Protein AF-0000000086573026 (afdb_homodimer)

pLDDT: mean 71.33, std 22.82, range [29.03, 96.06]

Sequence (282 aa):
MDGATTTARKIMVVADPGRESAGALQWALSHAVLEHDELILLHIENSGSWRNTFTTFIKRPSSGAHHTTSTSIEGGGGDLEFLEQMKKACEALQPKIPVHIERVDMGGKDKASAILSQSKKLSIDVLVIGQRRSISNAILGMDGATTTARKIMVVADPGRESAGALQWALSHAVLEHDELILLHIENSGSWRNTFTTFIKRPSSGAHHTTSTSIEGGGGDLEFLEQMKKACEALQPKIPVHIERVDMGGKDKASAILSQSKKLSIDVLVIGQRRSISNAILG

Structure (mmCIF, N/CA/C/O backbone):
data_AF-0000000086573026-model_v1
#
loop_
_entity.id
_entity.type
_entity.pdbx_description
1 polymer 'UspA domain-containing protein'
#
loop_
_atom_site.group_PDB
_atom_site.id
_atom_site.type_symbol
_atom_site.label_atom_id
_atom_site.label_alt_id
_atom_site.label_comp_id
_atom_site.label_asym_id
_atom_site.label_entity_id
_atom_site.label_seq_id
_atom_site.pdbx_PDB_ins_code
_atom_site.Cartn_x
_atom_site.Cartn_y
_atom_site.Cartn_z
_atom_site.occupancy
_atom_site.B_iso_or_equiv
_atom_site.auth_seq_id
_atom_site.auth_comp_id
_atom_site.auth_asym_id
_atom_site.auth_atom_id
_atom_site.pdbx_PDB_model_num
ATOM 1 N N . MET A 1 1 ? -12.969 -11.484 31.938 1 29.03 1 MET A N 1
ATOM 2 C CA . MET A 1 1 ? -13.227 -11.539 30.5 1 29.03 1 MET A CA 1
ATOM 3 C C . MET A 1 1 ? -12.164 -10.781 29.719 1 29.03 1 MET A C 1
ATOM 5 O O . MET A 1 1 ? -12.039 -9.562 29.844 1 29.03 1 MET A O 1
ATOM 9 N N . ASP A 1 2 ? -10.953 -11.102 29.75 1 34.28 2 ASP A N 1
ATOM 10 C CA . ASP A 1 2 ? -9.719 -10.492 29.281 1 34.28 2 ASP A CA 1
ATOM 11 C C . ASP A 1 2 ? -9.836 -10.047 27.828 1 34.28 2 ASP A C 1
ATOM 13 O O . ASP A 1 2 ? -9.992 -10.875 26.938 1 34.28 2 ASP A O 1
ATOM 17 N N . GLY A 1 3 ? -10.742 -9.164 27.484 1 36.53 3 GLY A N 1
ATOM 18 C CA . GLY A 1 3 ? -11.102 -8.617 26.188 1 36.53 3 GLY A CA 1
ATOM 19 C C . GLY A 1 3 ? -9.922 -8.477 25.25 1 36.53 3 GLY A C 1
ATOM 20 O O . GLY A 1 3 ? -8.961 -7.762 25.547 1 36.53 3 GLY A O 1
ATOM 21 N N . ALA A 1 4 ? -9.43 -9.477 24.625 1 39.78 4 ALA A N 1
ATOM 22 C CA . ALA A 1 4 ? -8.32 -9.547 23.672 1 39.78 4 ALA A CA 1
ATOM 23 C C . ALA A 1 4 ? -8.203 -8.25 22.875 1 39.78 4 ALA A C 1
ATOM 25 O O . ALA A 1 4 ? -9.133 -7.871 22.156 1 39.78 4 ALA A O 1
ATOM 26 N N . THR A 1 5 ? -7.805 -7.105 23.469 1 44.62 5 THR A N 1
ATOM 27 C CA . THR A 1 5 ? -7.605 -5.766 22.922 1 44.62 5 THR A CA 1
ATOM 28 C C . THR A 1 5 ? -7.059 -5.824 21.5 1 44.62 5 THR A C 1
ATOM 30 O O . THR A 1 5 ? -5.941 -6.289 21.281 1 44.62 5 THR A O 1
ATOM 33 N N . THR A 1 6 ? -7.863 -6.305 20.656 1 54.19 6 THR A N 1
ATOM 34 C CA . THR A 1 6 ? -7.426 -6.359 19.266 1 54.19 6 THR A CA 1
ATOM 35 C C . THR A 1 6 ? -6.758 -5.051 18.859 1 54.19 6 THR A C 1
ATOM 37 O O . THR A 1 6 ? -7.309 -3.971 19.062 1 54.19 6 THR A O 1
ATOM 40 N N . THR A 1 7 ? -5.449 -4.91 19.172 1 62.38 7 THR A N 1
ATOM 41 C CA . THR A 1 7 ? -4.684 -3.717 18.828 1 62.38 7 THR A CA 1
ATOM 42 C C . THR A 1 7 ? -5.074 -3.205 17.453 1 62.38 7 THR A C 1
ATOM 44 O O . THR A 1 7 ? -5.258 -3.992 16.516 1 62.38 7 THR A O 1
ATOM 47 N N . ALA A 1 8 ? -5.605 -2.021 17.422 1 74.38 8 ALA A N 1
ATOM 48 C CA . ALA A 1 8 ? -6.004 -1.325 16.203 1 74.38 8 ALA A CA 1
ATOM 49 C C . ALA A 1 8 ? -4.938 -1.466 15.117 1 74.38 8 ALA A C 1
ATOM 51 O O . ALA A 1 8 ? -3.74 -1.416 15.398 1 74.38 8 ALA A O 1
ATOM 52 N N . ARG A 1 9 ? -5.379 -1.943 14.031 1 85.19 9 ARG A N 1
ATOM 53 C CA . ARG A 1 9 ? -4.473 -1.963 12.883 1 85.19 9 ARG A CA 1
ATOM 54 C C . ARG A 1 9 ? -4.145 -0.547 12.422 1 85.19 9 ARG A C 1
ATOM 56 O O . ARG A 1 9 ? -5.016 0.323 12.398 1 85.19 9 ARG A O 1
ATOM 63 N N . LYS A 1 10 ? -2.879 -0.295 12.273 1 90.75 10 LYS A N 1
ATOM 64 C CA . LYS A 1 10 ? -2.424 0.991 11.758 1 90.75 10 LYS A CA 1
ATOM 65 C C . LYS A 1 10 ? -2.256 0.942 10.242 1 90.75 10 LYS A C 1
ATOM 67 O O . LYS A 1 10 ? -1.416 0.202 9.727 1 90.75 10 LYS A O 1
ATOM 72 N N . ILE A 1 11 ? -3.051 1.722 9.562 1 91.06 11 ILE A N 1
ATOM 73 C CA . ILE A 1 11 ? -3 1.837 8.109 1 91.06 11 ILE A CA 1
ATOM 74 C C . ILE A 1 11 ? -2.381 3.176 7.719 1 91.06 11 ILE A C 1
ATOM 76 O O . ILE A 1 11 ? -2.834 4.23 8.172 1 91.06 11 ILE A O 1
ATOM 80 N N . MET A 1 12 ? -1.343 3.098 6.984 1 94.56 12 MET A N 1
ATOM 81 C CA . MET A 1 12 ? -0.686 4.324 6.535 1 94.56 12 MET A CA 1
ATOM 82 C C . MET A 1 12 ? -0.882 4.531 5.035 1 94.56 12 MET A C 1
ATOM 84 O O . MET A 1 12 ? -0.668 3.609 4.246 1 94.56 12 MET A O 1
ATOM 88 N N . VAL A 1 13 ? -1.361 5.656 4.668 1 94.69 13 VAL A N 1
ATOM 89 C CA . VAL A 1 13 ? -1.496 6.059 3.271 1 94.69 13 VAL A CA 1
ATOM 90 C C . VAL A 1 13 ? -0.515 7.184 2.959 1 94.69 13 VAL A C 1
ATOM 92 O O . VAL A 1 13 ? -0.437 8.172 3.697 1 94.69 13 VAL A O 1
ATOM 95 N N . VAL A 1 14 ? 0.329 7.008 1.941 1 94.94 14 VAL A N 1
ATOM 96 C CA . VAL A 1 14 ? 1.177 8.109 1.492 1 94.94 14 VAL A CA 1
ATOM 97 C C . VAL A 1 14 ? 0.313 9.211 0.884 1 94.94 14 VAL A C 1
ATOM 99 O O . VAL A 1 14 ? -0.423 8.977 -0.077 1 94.94 14 VAL A O 1
ATOM 102 N N . ALA A 1 15 ? 0.377 10.367 1.455 1 94.25 15 ALA A N 1
ATOM 103 C CA . ALA A 1 15 ? -0.493 11.477 1.075 1 94.25 15 ALA A CA 1
ATOM 104 C C . ALA A 1 15 ? 0.292 12.562 0.348 1 94.25 15 ALA A C 1
ATOM 106 O O . ALA A 1 15 ? 1.156 13.219 0.94 1 94.25 15 ALA A O 1
ATOM 107 N N . ASP A 1 16 ? 0.114 12.766 -0.88 1 89.75 16 ASP A N 1
ATOM 108 C CA . ASP A 1 16 ? 0.655 13.812 -1.736 1 89.75 16 ASP A CA 1
ATOM 109 C C . ASP A 1 16 ? -0.463 14.578 -2.443 1 89.75 16 ASP A C 1
ATOM 111 O O . ASP A 1 16 ? -1.596 14.094 -2.523 1 89.75 16 ASP A O 1
ATOM 115 N N . PRO A 1 17 ? 0.039 15.766 -2.83 1 86.38 17 PRO A N 1
ATOM 116 C CA . PRO A 1 17 ? -0.954 16.438 -3.672 1 86.38 17 PRO A CA 1
ATOM 117 C C . PRO A 1 17 ? -1.15 15.75 -5.02 1 86.38 17 PRO A C 1
ATOM 119 O O . PRO A 1 17 ? -0.174 15.391 -5.684 1 86.38 17 PRO A O 1
ATOM 122 N N . GLY A 1 18 ? -2.336 15.281 -5.379 1 84.56 18 GLY A N 1
ATOM 123 C CA . GLY A 1 18 ? -2.584 14.664 -6.672 1 84.56 18 GLY A CA 1
ATOM 124 C C . GLY A 1 18 ? -3.717 13.648 -6.637 1 84.56 18 GLY A C 1
ATOM 125 O O . GLY A 1 18 ? -4.168 13.25 -5.562 1 84.56 18 GLY A O 1
ATOM 126 N N . ARG A 1 19 ? -4.02 13.227 -7.797 1 83.94 19 ARG A N 1
ATOM 127 C CA . ARG A 1 19 ? -5.172 12.344 -7.953 1 83.94 19 ARG A CA 1
ATOM 128 C C . ARG A 1 19 ? -4.836 10.922 -7.504 1 83.94 19 ARG A C 1
ATOM 130 O O . ARG A 1 19 ? -5.699 10.211 -6.992 1 83.94 19 ARG A O 1
ATOM 137 N N . GLU A 1 20 ? -3.504 10.547 -7.59 1 88.25 20 GLU A N 1
ATOM 138 C CA . GLU A 1 20 ? -3.113 9.188 -7.234 1 88.25 20 GLU A CA 1
ATOM 139 C C . GLU A 1 20 ? -3.25 8.945 -5.73 1 88.25 20 GLU A C 1
ATOM 141 O O . GLU A 1 20 ? -3.758 7.906 -5.305 1 88.25 20 GLU A O 1
ATOM 146 N N . SER A 1 21 ? -2.793 9.914 -4.945 1 91.94 21 SER A N 1
ATOM 147 C CA . SER A 1 21 ? -2.898 9.82 -3.49 1 91.94 21 SER A CA 1
ATOM 148 C C . SER A 1 21 ? -4.352 9.875 -3.037 1 91.94 21 SER A C 1
ATOM 150 O O . SER A 1 21 ? -4.754 9.133 -2.137 1 91.94 21 SER A O 1
ATOM 152 N N . ALA A 1 22 ? -5.141 10.734 -3.691 1 89.38 22 ALA A N 1
ATOM 153 C CA . ALA A 1 22 ? -6.559 10.828 -3.363 1 89.38 22 ALA A CA 1
ATOM 154 C C . ALA A 1 22 ? -7.281 9.516 -3.672 1 89.38 22 ALA A C 1
ATOM 156 O O . ALA A 1 22 ? -8.125 9.07 -2.891 1 89.38 22 ALA A O 1
ATOM 157 N N . GLY A 1 23 ? -6.969 8.945 -4.797 1 87.12 23 GLY A N 1
ATOM 158 C CA . GLY A 1 23 ? -7.559 7.672 -5.164 1 87.12 23 GLY A CA 1
ATOM 159 C C . GLY A 1 23 ? -7.223 6.555 -4.195 1 87.12 23 GLY A C 1
ATOM 160 O O . GLY A 1 23 ? -8.094 5.762 -3.824 1 87.12 23 GLY A O 1
ATOM 161 N N . ALA A 1 24 ? -5.941 6.496 -3.844 1 90.62 24 ALA A N 1
ATOM 162 C CA . ALA A 1 24 ? -5.516 5.48 -2.883 1 90.62 24 ALA A CA 1
ATOM 163 C C . ALA A 1 24 ? -6.223 5.66 -1.545 1 90.62 24 ALA A C 1
ATOM 165 O O . ALA A 1 24 ? -6.648 4.68 -0.924 1 90.62 24 ALA A O 1
ATOM 166 N N . LEU A 1 25 ? -6.355 6.918 -1.099 1 90.12 25 LEU A N 1
ATOM 167 C CA . LEU A 1 25 ? -7.031 7.199 0.163 1 90.12 25 LEU A CA 1
ATOM 168 C C . LEU A 1 25 ? -8.492 6.781 0.101 1 90.12 25 LEU A C 1
ATOM 170 O O . LEU A 1 25 ? -9.008 6.156 1.033 1 90.12 25 LEU A O 1
ATOM 174 N N . GLN A 1 26 ? -9.141 7.141 -0.964 1 86 26 GLN A N 1
ATOM 175 C CA . GLN A 1 26 ? -10.539 6.758 -1.14 1 86 26 GLN A CA 1
ATOM 176 C C . GLN A 1 26 ? -10.695 5.242 -1.13 1 86 26 GLN A C 1
ATOM 178 O O . GLN A 1 26 ? -11.633 4.715 -0.522 1 86 26 GLN A O 1
ATOM 183 N N . TRP A 1 27 ? -9.844 4.633 -1.853 1 85 27 TRP A N 1
ATOM 184 C CA . TRP A 1 27 ? -9.859 3.172 -1.88 1 85 27 TRP A CA 1
ATOM 185 C C . TRP A 1 27 ? -9.672 2.6 -0.48 1 85 27 TRP A C 1
ATOM 187 O O . TRP A 1 27 ? -10.398 1.694 -0.068 1 85 27 TRP A O 1
ATOM 197 N N . ALA A 1 28 ? -8.711 3.088 0.247 1 86.44 28 ALA A N 1
ATOM 198 C CA . ALA A 1 28 ? -8.422 2.617 1.601 1 86.44 28 ALA A CA 1
ATOM 199 C C . ALA A 1 28 ? -9.609 2.857 2.527 1 86.44 28 ALA A C 1
ATOM 201 O O . ALA A 1 28 ? -9.906 2.031 3.395 1 86.44 28 ALA A O 1
ATOM 202 N N . LEU A 1 29 ? -10.305 3.957 2.328 1 83.06 29 LEU A N 1
ATOM 203 C CA . LEU A 1 29 ? -11.398 4.348 3.213 1 83.06 29 LEU A CA 1
ATOM 204 C C . LEU A 1 29 ? -12.664 3.553 2.898 1 83.06 29 LEU A C 1
ATOM 206 O O . LEU A 1 29 ? -13.516 3.363 3.771 1 83.06 29 LEU A O 1
ATOM 210 N N . SER A 1 30 ? -12.82 3.328 1.666 1 76.62 30 SER A N 1
ATOM 211 C CA . SER A 1 30 ? -14.016 2.574 1.284 1 76.62 30 SER A CA 1
ATOM 212 C C . SER A 1 30 ? -13.984 1.166 1.871 1 76.62 30 SER A C 1
ATOM 214 O O . SER A 1 30 ? -15.023 0.516 1.988 1 76.62 30 SER A O 1
ATOM 216 N N . HIS A 1 31 ? -12.859 0.831 2.279 1 59.88 31 HIS A N 1
ATOM 217 C CA . HIS A 1 31 ? -12.656 -0.568 2.639 1 59.88 31 HIS A CA 1
ATOM 218 C C . HIS A 1 31 ? -12.328 -0.716 4.121 1 59.88 31 HIS A C 1
ATOM 220 O O . HIS A 1 31 ? -12.219 -1.834 4.629 1 59.88 31 HIS A O 1
ATOM 226 N N . ALA A 1 32 ? -11.961 0.591 4.641 1 55.47 32 ALA A N 1
ATOM 227 C CA . ALA A 1 32 ? -11.516 0.518 6.031 1 55.47 32 ALA A CA 1
ATOM 228 C C . ALA A 1 32 ? -12.586 -0.102 6.922 1 55.47 32 ALA A C 1
ATOM 230 O O . ALA A 1 32 ? -13.656 0.485 7.117 1 55.47 32 ALA A O 1
ATOM 231 N N . VAL A 1 33 ? -12.594 -1.41 6.793 1 50.41 33 VAL A N 1
ATOM 232 C CA . VAL A 1 33 ? -13.461 -2.283 7.578 1 50.41 33 VAL A CA 1
ATOM 233 C C . VAL A 1 33 ? -13.664 -1.695 8.969 1 50.41 33 VAL A C 1
ATOM 235 O O . VAL A 1 33 ? -14.805 -1.496 9.406 1 50.41 33 VAL A O 1
ATOM 238 N N . LEU A 1 34 ? -12.711 -2.34 9.898 1 54.25 34 LEU A N 1
ATOM 239 C CA . LEU A 1 34 ? -13.031 -2.691 11.281 1 54.25 34 LEU A CA 1
ATOM 240 C C . LEU A 1 34 ? -12.859 -1.487 12.203 1 54.25 34 LEU A C 1
ATOM 242 O O . LEU A 1 34 ? -12 -0.635 11.961 1 54.25 34 LEU A O 1
ATOM 246 N N . GLU A 1 35 ? -13.93 -1.158 12.672 1 59.16 35 GLU A N 1
ATOM 247 C CA . GLU A 1 35 ? -14.133 -0.156 13.711 1 59.16 35 GLU A CA 1
ATOM 248 C C . GLU A 1 35 ? -12.867 0.059 14.531 1 59.16 35 GLU A C 1
ATOM 250 O O . GLU A 1 35 ? -12.656 1.137 15.086 1 59.16 35 GLU A O 1
ATOM 255 N N . HIS A 1 36 ? -11.836 -0.712 14.25 1 73.56 36 HIS A N 1
ATOM 256 C CA . HIS A 1 36 ? -10.766 -0.534 15.227 1 73.56 36 HIS A CA 1
ATOM 257 C C . HIS A 1 36 ? -9.453 -0.159 14.539 1 73.56 36 HIS A C 1
ATOM 259 O O . HIS A 1 36 ? -8.406 -0.109 15.18 1 73.56 36 HIS A O 1
ATOM 265 N N . ASP A 1 37 ? -9.492 0.384 13.227 1 81.56 37 ASP A N 1
ATOM 266 C CA . ASP A 1 37 ? -8.242 0.736 12.562 1 81.56 37 ASP A CA 1
ATOM 267 C C . ASP A 1 37 ? -7.887 2.203 12.797 1 81.56 37 ASP A C 1
ATOM 269 O O . ASP A 1 37 ? -8.75 3.004 13.164 1 81.56 37 ASP A O 1
ATOM 273 N N . GLU A 1 38 ? -6.582 2.48 12.82 1 89.62 38 GLU A N 1
ATOM 274 C CA . GLU A 1 38 ? -6.051 3.842 12.789 1 89.62 38 GLU A CA 1
ATOM 275 C C . GLU A 1 38 ? -5.492 4.188 11.414 1 89.62 38 GLU A C 1
ATOM 277 O O . GLU A 1 38 ? -4.797 3.375 10.797 1 89.62 38 GLU A O 1
ATOM 282 N N . LEU A 1 39 ? -5.891 5.383 10.922 1 91.62 39 LEU A N 1
ATOM 283 C CA . LEU A 1 39 ? -5.41 5.82 9.617 1 91.62 39 LEU A CA 1
ATOM 284 C C . LEU A 1 39 ? -4.344 6.902 9.766 1 91.62 39 LEU A C 1
ATOM 286 O O . LEU A 1 39 ? -4.551 7.891 10.477 1 91.62 39 LEU A O 1
ATOM 290 N N . ILE A 1 40 ? -3.217 6.707 9.242 1 94.19 40 ILE A N 1
ATOM 291 C CA . ILE A 1 40 ? -2.123 7.672 9.258 1 94.19 40 ILE A CA 1
ATOM 292 C C . ILE A 1 40 ? -1.858 8.18 7.84 1 94.19 40 ILE A C 1
ATOM 294 O O . ILE A 1 40 ? -1.599 7.387 6.93 1 94.19 40 ILE A O 1
ATOM 298 N N . LEU A 1 41 ? -1.962 9.453 7.582 1 95.94 41 LEU A N 1
ATOM 299 C CA . LEU A 1 41 ? -1.584 10.102 6.332 1 95.94 41 LEU A CA 1
ATOM 300 C C . LE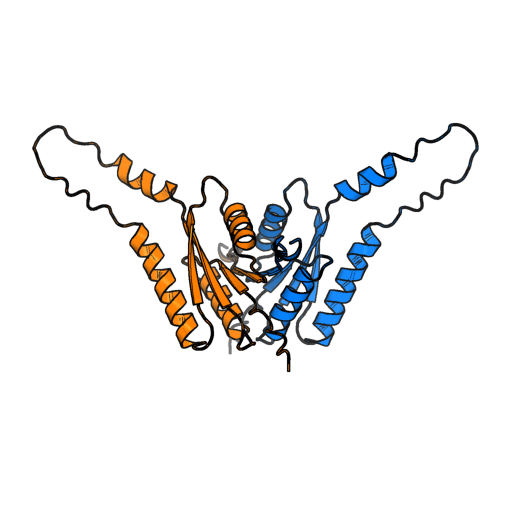U A 1 41 ? -0.127 10.555 6.371 1 95.94 41 LEU A C 1
ATOM 302 O O . LEU A 1 41 ? 0.227 11.461 7.121 1 95.94 41 LEU A O 1
ATOM 306 N N . LEU A 1 42 ? 0.748 10 5.633 1 95.94 42 LEU A N 1
ATOM 307 C CA . LEU A 1 42 ? 2.17 10.32 5.617 1 95.94 42 LEU A CA 1
ATOM 308 C C . LEU A 1 42 ? 2.512 11.227 4.438 1 95.94 42 LEU A C 1
ATOM 310 O O . LEU A 1 42 ? 2.18 10.914 3.293 1 95.94 42 LEU A O 1
ATOM 314 N N . HIS A 1 43 ? 3.125 12.258 4.625 1 94.44 43 HIS A N 1
ATOM 315 C CA . HIS A 1 43 ? 3.648 13.141 3.592 1 94.44 43 HIS A CA 1
ATOM 316 C C . HIS A 1 43 ? 5.137 13.398 3.789 1 94.44 43 HIS A C 1
ATOM 318 O O . HIS A 1 43 ? 5.559 13.836 4.863 1 94.44 43 HIS A O 1
ATOM 324 N N . ILE A 1 44 ? 5.938 13.055 2.836 1 90.5 44 ILE A N 1
ATOM 325 C CA . ILE A 1 44 ? 7.371 13.312 2.861 1 90.5 44 ILE A CA 1
ATOM 326 C C . ILE A 1 44 ? 7.648 14.703 2.287 1 90.5 44 ILE A C 1
ATOM 328 O O . ILE A 1 44 ? 7.281 14.992 1.148 1 90.5 44 ILE A O 1
ATOM 332 N N . GLU A 1 45 ? 8.234 15.547 3.033 1 86.44 45 GLU A N 1
ATOM 333 C CA . GLU A 1 45 ? 8.578 16.906 2.621 1 86.44 45 GLU A CA 1
ATOM 334 C C . GLU A 1 45 ? 9.961 16.969 1.987 1 86.44 45 GLU A C 1
ATOM 336 O O . GLU A 1 45 ? 10.883 16.266 2.428 1 86.44 45 GLU A O 1
ATOM 341 N N . ASN A 1 46 ? 10.078 17.469 0.765 1 71.31 46 ASN A N 1
ATOM 342 C CA . ASN A 1 46 ? 11.383 17.703 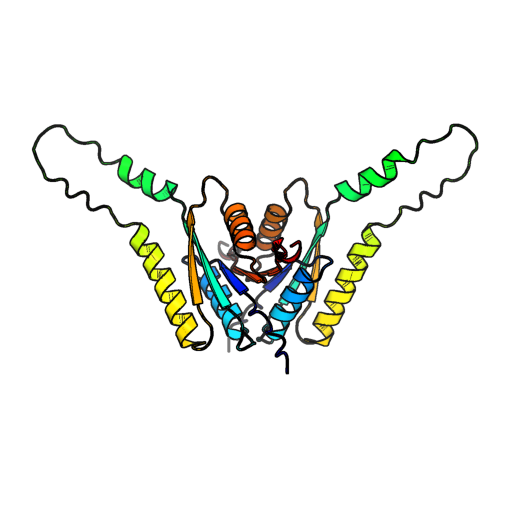0.159 1 71.31 46 ASN A CA 1
ATOM 343 C C . ASN A 1 46 ? 11.984 19.031 0.607 1 71.31 46 ASN A C 1
ATOM 345 O O . ASN A 1 46 ? 11.461 20.094 0.261 1 71.31 46 ASN A O 1
ATOM 349 N N . SER A 1 47 ? 12.562 19.188 1.686 1 62.09 47 SER A N 1
ATOM 350 C CA . SER A 1 47 ? 13.125 20.438 2.164 1 62.09 47 SER A CA 1
ATOM 351 C C . SER A 1 47 ? 13.906 21.141 1.062 1 62.09 47 SER A C 1
ATOM 353 O O . SER A 1 47 ? 14.016 22.375 1.056 1 62.09 47 SER A O 1
ATOM 355 N N . GLY A 1 48 ? 14.633 20.438 0.168 1 53.5 48 GLY A N 1
ATOM 356 C CA . GLY A 1 48 ? 15.453 21.203 -0.753 1 53.5 48 GLY A CA 1
ATOM 357 C C . GLY A 1 48 ? 14.641 22.062 -1.706 1 53.5 48 GLY A C 1
ATOM 358 O O . GLY A 1 48 ? 15.195 22.891 -2.424 1 53.5 48 GLY A O 1
ATOM 359 N N . SER A 1 49 ? 13.5 21.609 -2.045 1 47.88 49 SER A N 1
ATOM 360 C CA . SER A 1 49 ? 12.844 22.375 -3.105 1 47.88 49 SER A CA 1
ATOM 361 C C . SER A 1 49 ? 12.562 23.812 -2.66 1 47.88 49 SER A C 1
ATOM 363 O O . SER A 1 49 ? 12.539 24.719 -3.484 1 47.88 49 SER A O 1
ATOM 365 N N . TRP A 1 50 ? 12.25 24.016 -1.414 1 43.12 50 TRP A N 1
ATOM 366 C CA . TRP A 1 50 ? 11.93 25.391 -1.065 1 43.12 50 TRP A CA 1
ATOM 367 C C . TRP A 1 50 ? 13.188 26.25 -0.987 1 43.12 50 TRP A C 1
ATOM 369 O O . TRP A 1 50 ? 13.125 27.469 -1.104 1 43.12 50 TRP A O 1
ATOM 379 N N . ARG A 1 51 ? 14.305 25.609 -0.623 1 43.72 51 ARG A N 1
ATOM 380 C CA . ARG A 1 51 ? 15.438 26.5 -0.428 1 43.72 51 ARG A CA 1
ATOM 381 C C . ARG A 1 51 ? 15.883 27.125 -1.751 1 43.72 51 ARG A C 1
ATOM 383 O O . ARG A 1 51 ? 16.438 28.234 -1.774 1 43.72 51 ARG A O 1
ATOM 390 N N . ASN A 1 52 ? 15.828 26.344 -2.814 1 40.16 52 ASN A N 1
ATOM 391 C CA . ASN A 1 52 ? 16.484 26.891 -4.004 1 40.16 52 ASN A CA 1
ATOM 392 C C . ASN A 1 52 ? 15.664 28.016 -4.625 1 40.16 52 ASN A C 1
ATOM 394 O O . ASN A 1 52 ? 16.156 28.734 -5.492 1 40.16 52 ASN A O 1
ATOM 398 N N . THR A 1 53 ? 14.398 28 -4.453 1 38.84 53 THR A N 1
ATOM 399 C CA . THR A 1 53 ? 13.734 29.062 -5.207 1 38.84 53 THR A CA 1
ATOM 400 C C . THR A 1 53 ? 14.117 30.438 -4.66 1 38.84 53 THR A C 1
ATOM 402 O O . THR A 1 53 ? 14.234 31.406 -5.414 1 38.84 53 THR A O 1
ATOM 405 N N . PHE A 1 54 ? 14.227 30.5 -3.258 1 39.19 54 PHE A N 1
ATOM 406 C CA . PHE A 1 54 ? 14.289 31.875 -2.779 1 39.19 54 PHE A CA 1
ATOM 407 C C . PHE A 1 54 ? 15.727 32.406 -2.818 1 39.19 54 PHE A C 1
ATOM 409 O O . PHE A 1 54 ? 15.969 33.594 -2.604 1 39.19 54 PHE A O 1
ATOM 416 N N . THR A 1 55 ? 16.672 31.391 -2.92 1 41.06 55 THR A N 1
ATOM 417 C CA . THR A 1 55 ? 18 31.984 -2.752 1 41.06 55 THR A CA 1
ATOM 418 C C . THR A 1 55 ? 18.406 32.75 -3.994 1 41.06 55 THR A C 1
ATOM 420 O O . THR A 1 55 ? 19.391 33.5 -3.975 1 41.06 55 THR A O 1
ATOM 423 N N . THR A 1 56 ? 17.812 32.281 -5.125 1 40.56 56 THR A N 1
ATOM 424 C CA . THR A 1 56 ? 18.469 32.906 -6.266 1 40.56 56 THR A CA 1
ATOM 425 C C . THR A 1 56 ? 18.188 34.406 -6.297 1 40.56 56 THR A C 1
ATOM 427 O O . THR A 1 56 ? 19.062 35.188 -6.68 1 40.56 56 THR A O 1
ATOM 430 N N . PHE A 1 57 ? 16.859 34.719 -6.082 1 38.28 57 PHE A N 1
ATOM 431 C CA . PHE A 1 57 ? 16.594 36.062 -6.613 1 38.28 57 PHE A CA 1
ATOM 432 C C . PHE A 1 57 ? 17.109 37.125 -5.664 1 38.28 57 PHE A C 1
ATOM 434 O O . PHE A 1 57 ? 16.922 38.344 -5.91 1 38.28 57 PHE A O 1
ATOM 441 N N . ILE A 1 58 ? 17.266 36.656 -4.344 1 36.16 58 ILE A N 1
ATOM 442 C CA . ILE A 1 58 ? 17.469 37.812 -3.494 1 36.16 58 ILE A CA 1
ATOM 443 C C . ILE A 1 58 ? 18.859 38.375 -3.707 1 36.16 58 ILE A C 1
ATOM 445 O O . ILE A 1 58 ? 19.812 37.969 -3.035 1 36.16 58 ILE A O 1
ATOM 449 N N . LYS A 1 59 ? 19.297 38.312 -4.961 1 37.97 59 LYS A N 1
ATOM 450 C CA . LYS A 1 59 ? 20.438 39.219 -5.078 1 37.97 59 LYS A CA 1
ATOM 451 C C . LYS A 1 59 ? 20.109 40.594 -4.48 1 37.97 59 LYS A C 1
ATOM 453 O O . LYS A 1 59 ? 19.188 41.281 -4.93 1 37.97 59 LYS A O 1
ATOM 458 N N . ARG A 1 60 ? 20.391 40.719 -3.127 1 35.19 60 ARG A N 1
ATOM 459 C CA . ARG A 1 60 ? 20.328 41.969 -2.383 1 35.19 60 ARG A CA 1
ATOM 460 C C . ARG A 1 60 ? 20.969 43.125 -3.18 1 35.19 60 ARG A C 1
ATOM 462 O O . ARG A 1 60 ? 22.156 43.094 -3.471 1 35.19 60 ARG A O 1
ATOM 469 N N . PRO A 1 61 ? 20.266 43.781 -4.047 1 37.28 61 PRO A N 1
ATOM 470 C CA . PRO A 1 61 ? 20.953 45.062 -4.289 1 37.28 61 PRO A CA 1
ATOM 471 C C . PRO A 1 61 ? 21.375 45.75 -3 1 37.28 61 PRO A C 1
ATOM 473 O O . PRO A 1 61 ? 20.797 45.469 -1.937 1 37.28 61 PRO A O 1
ATOM 476 N N . SER A 1 62 ? 22.562 46.438 -2.816 1 36.84 62 SER A N 1
ATOM 477 C CA . SER A 1 62 ? 23.203 47.219 -1.763 1 36.84 62 SER A CA 1
ATOM 478 C C . SER A 1 62 ? 22.203 48.125 -1.068 1 36.84 62 SER A C 1
ATOM 480 O O . SER A 1 62 ? 22.312 48.375 0.132 1 36.84 62 SER A O 1
ATOM 482 N N . SER A 1 63 ? 21.5 49.031 -1.885 1 34.94 63 SER A N 1
ATOM 483 C CA . SER A 1 63 ? 21.328 50.312 -1.167 1 34.94 63 SER A CA 1
ATOM 484 C C . SER A 1 63 ? 20.375 50.125 0.015 1 34.94 63 SER A C 1
ATOM 486 O O . SER A 1 63 ? 20.719 50.469 1.148 1 34.94 63 SER A O 1
ATOM 488 N N . GLY A 1 64 ? 19.078 50.844 -0.109 1 36.28 64 GLY A N 1
ATOM 489 C CA . GLY A 1 64 ? 18.203 51.438 0.893 1 36.28 64 GLY A CA 1
ATOM 490 C C . GLY A 1 64 ? 17.5 50.406 1.756 1 36.28 64 GLY A C 1
ATOM 491 O O . GLY A 1 64 ? 17.469 49.219 1.414 1 36.28 64 GLY A O 1
ATOM 492 N N . ALA A 1 65 ? 17.109 50.781 3.051 1 35.38 65 ALA A N 1
ATOM 493 C CA . ALA A 1 65 ? 16.594 50.156 4.262 1 35.38 65 ALA A CA 1
ATOM 494 C C . ALA A 1 65 ? 15.344 49.312 3.969 1 35.38 65 ALA A C 1
ATOM 496 O O . ALA A 1 65 ? 14.531 49.062 4.863 1 35.38 65 ALA A O 1
ATOM 497 N N . HIS A 1 66 ? 15.008 49.094 2.643 1 33.88 66 HIS A N 1
ATOM 498 C CA . HIS A 1 66 ? 13.648 48.562 2.602 1 33.88 66 HIS A CA 1
ATOM 499 C C . HIS A 1 66 ? 13.539 47.281 3.416 1 33.88 66 HIS A C 1
ATOM 501 O O . HIS A 1 66 ? 14.453 46.438 3.41 1 33.88 66 HIS A O 1
ATOM 507 N N . HIS A 1 67 ? 12.68 47.375 4.48 1 34.06 67 HIS A N 1
ATOM 508 C CA . HIS A 1 67 ? 12.164 46.281 5.316 1 34.06 67 HIS A CA 1
ATOM 509 C C . HIS A 1 67 ? 11.727 45.094 4.473 1 34.06 67 HIS A C 1
ATOM 511 O O . HIS A 1 67 ? 10.781 45.188 3.695 1 34.06 67 HIS A O 1
ATOM 517 N N . THR A 1 68 ? 12.711 44.469 3.883 1 34.69 68 THR A N 1
ATOM 518 C CA . THR A 1 68 ? 12.391 43.219 3.223 1 34.69 68 THR A CA 1
ATOM 519 C C . THR A 1 68 ? 11.562 42.312 4.137 1 34.69 68 THR A C 1
ATOM 521 O O . THR A 1 68 ? 12.039 41.875 5.18 1 34.69 68 THR A O 1
ATOM 524 N N . THR A 1 69 ? 10.281 42.75 4.305 1 33.59 69 THR A N 1
ATOM 525 C CA . THR A 1 69 ? 9.398 41.75 4.855 1 33.59 69 THR A CA 1
ATOM 526 C C . THR A 1 69 ? 9.602 40.406 4.148 1 33.59 69 THR A C 1
ATOM 528 O O . THR A 1 69 ? 9.375 40.312 2.939 1 33.59 69 THR A O 1
ATOM 531 N N . SER A 1 70 ? 10.664 39.75 4.453 1 35.62 70 SER A N 1
ATOM 532 C CA . SER A 1 70 ? 10.797 38.344 4.125 1 35.62 70 SER A CA 1
ATOM 533 C C . SER A 1 70 ? 9.461 37.625 4.238 1 35.62 70 SER A C 1
ATOM 535 O O . SER A 1 70 ? 8.977 37.375 5.344 1 35.62 70 SER A O 1
ATOM 537 N N . THR A 1 71 ? 8.508 38.094 3.465 1 34.12 71 THR A N 1
ATOM 538 C CA . THR A 1 71 ? 7.41 37.125 3.371 1 34.12 71 THR A CA 1
ATOM 539 C C . THR A 1 71 ? 7.938 35.719 3.131 1 34.12 71 THR A C 1
ATOM 541 O O . THR A 1 71 ? 8.516 35.438 2.078 1 34.12 71 THR A O 1
ATOM 544 N N . SER A 1 72 ? 8.523 35.156 4.125 1 37.03 72 SER A N 1
ATOM 545 C CA . SER A 1 72 ? 8.641 33.688 4.141 1 37.03 72 SER A CA 1
ATOM 546 C C . SER A 1 72 ? 7.512 33.031 3.357 1 37.03 72 SER A C 1
ATOM 548 O O . SER A 1 72 ? 6.344 33.156 3.725 1 37.03 72 SER A O 1
ATOM 550 N N . ILE A 1 73 ? 7.492 33.156 2.102 1 38.03 73 ILE A N 1
ATOM 551 C CA . ILE A 1 73 ? 6.621 32.281 1.319 1 38.03 73 ILE A CA 1
ATOM 552 C C . ILE A 1 73 ? 6.465 30.953 2.023 1 38.03 73 ILE A C 1
ATOM 554 O O . ILE A 1 73 ? 7.445 30.219 2.225 1 38.03 73 ILE A O 1
ATOM 558 N N . GLU A 1 74 ? 5.625 30.797 3.014 1 39.56 74 GLU A N 1
ATOM 559 C CA . GLU A 1 74 ? 5.148 29.641 3.758 1 39.56 74 GLU A CA 1
ATOM 560 C C . GLU A 1 74 ? 4.953 28.438 2.84 1 39.56 74 GLU A C 1
ATOM 562 O O . GLU A 1 74 ? 3.865 28.234 2.297 1 39.56 74 GLU A O 1
ATOM 567 N N . GLY A 1 75 ? 5.77 28.125 1.893 1 46.12 75 GLY A N 1
ATOM 568 C CA . GLY A 1 75 ? 5.809 26.859 1.159 1 46.12 75 GLY A CA 1
ATOM 569 C C . GLY A 1 75 ? 5.238 25.703 1.941 1 46.12 75 GLY A C 1
ATOM 570 O O . GLY A 1 75 ? 4.734 24.734 1.355 1 46.12 75 GLY A O 1
ATOM 571 N N . GLY A 1 76 ? 5.383 25.688 3.297 1 51.84 76 GLY A N 1
ATOM 572 C CA . GLY A 1 76 ? 4.777 24.766 4.25 1 51.84 76 GLY A CA 1
ATOM 573 C C . GLY A 1 76 ? 3.264 24.844 4.273 1 51.84 76 GLY A C 1
ATOM 574 O O . GLY A 1 76 ? 2.598 23.922 4.727 1 51.84 76 GLY A O 1
ATOM 575 N N . GLY A 1 77 ? 2.725 26 3.797 1 56.41 77 GLY A N 1
ATOM 576 C CA . GLY A 1 77 ? 1.293 26.234 3.922 1 56.41 77 GLY A CA 1
ATOM 577 C C . GLY A 1 77 ? 0.47 25.359 2.986 1 56.41 77 GLY A C 1
ATOM 578 O O . GLY A 1 77 ? -0.574 24.844 3.377 1 56.41 77 GLY A O 1
ATOM 579 N N . GLY A 1 78 ? 1.006 25.234 1.719 1 60.78 78 GLY A N 1
ATOM 580 C CA . GLY A 1 78 ? 0.249 24.469 0.74 1 60.78 78 GLY A CA 1
ATOM 581 C C . GLY A 1 78 ? 0.169 22.984 1.069 1 60.78 78 GLY A C 1
ATOM 582 O O . GLY A 1 78 ? -0.895 22.375 0.948 1 60.78 78 GLY A O 1
ATOM 583 N N . ASP A 1 79 ? 1.362 22.516 1.542 1 67.25 79 ASP A N 1
ATOM 584 C CA . ASP A 1 79 ? 1.389 21.109 1.903 1 67.25 79 ASP A CA 1
ATOM 585 C C . ASP A 1 79 ? 0.467 20.828 3.088 1 67.25 79 ASP A C 1
ATOM 587 O O . ASP A 1 79 ? -0.217 19.797 3.119 1 67.25 79 ASP A O 1
ATOM 591 N N . LEU A 1 80 ? 0.347 21.828 3.904 1 75.44 80 LEU A N 1
ATOM 592 C CA . LEU A 1 80 ? -0.476 21.641 5.094 1 75.44 80 LEU A CA 1
ATOM 593 C C . LEU A 1 80 ? -1.959 21.688 4.742 1 75.44 80 LEU A C 1
ATOM 595 O O . LEU A 1 80 ? -2.76 20.938 5.293 1 75.44 80 LEU A O 1
ATOM 599 N N . GLU A 1 81 ? -2.238 22.469 3.725 1 85.94 81 GLU A N 1
ATOM 600 C CA . GLU A 1 81 ? -3.654 22.641 3.414 1 85.94 81 GLU A CA 1
ATOM 601 C C . GLU A 1 81 ? -4.246 21.375 2.812 1 85.94 81 GLU A C 1
ATOM 603 O O . GLU A 1 81 ? -5.316 20.922 3.232 1 85.94 81 GLU A O 1
ATOM 608 N N . PHE A 1 82 ? -3.586 20.844 1.826 1 90.31 82 PHE A N 1
ATOM 609 C CA . PHE A 1 82 ? -4.172 19.656 1.194 1 90.31 82 PHE A CA 1
ATOM 610 C C . PHE A 1 82 ? -4.254 18.5 2.18 1 90.31 82 PHE A C 1
ATOM 612 O O . PHE A 1 82 ? -5.211 17.734 2.156 1 90.31 82 PHE A O 1
ATOM 619 N N . LEU A 1 83 ? -3.248 18.391 3.115 1 93.25 83 LEU A N 1
ATOM 620 C CA . LEU A 1 83 ? -3.254 17.328 4.113 1 93.25 83 LEU A CA 1
ATOM 621 C C . LEU A 1 83 ? -4.445 17.469 5.051 1 93.25 83 LEU A C 1
ATOM 623 O O . LEU A 1 83 ? -5.102 16.469 5.383 1 93.25 83 LEU A O 1
ATOM 627 N N . GLU A 1 84 ? -4.738 18.672 5.449 1 92.75 84 GLU A N 1
ATOM 628 C CA . GLU A 1 84 ? -5.887 18.938 6.316 1 92.75 84 GLU A CA 1
ATOM 629 C C . GLU A 1 84 ? -7.195 18.625 5.598 1 92.75 84 GLU A C 1
ATOM 631 O O . GLU A 1 84 ? -8.133 18.094 6.199 1 92.75 84 GLU A O 1
ATOM 636 N N . GLN A 1 85 ? -7.227 18.969 4.355 1 91.69 85 GLN A N 1
ATOM 637 C CA . GLN A 1 85 ? -8.406 18.656 3.564 1 91.69 85 GLN A CA 1
ATOM 638 C C . GLN A 1 85 ? -8.609 17.156 3.453 1 91.69 85 GLN A C 1
ATOM 640 O O . GLN A 1 85 ? -9.734 16.656 3.568 1 91.69 85 GLN A O 1
ATOM 645 N N . MET A 1 86 ? -7.52 16.469 3.221 1 92.69 86 MET A N 1
ATOM 646 C CA . MET A 1 86 ? -7.598 15.008 3.145 1 92.69 86 MET A CA 1
ATOM 647 C C . MET A 1 86 ? -8.062 14.414 4.473 1 92.69 86 MET A C 1
ATOM 649 O O . MET A 1 86 ? -8.906 13.516 4.492 1 92.69 86 MET A O 1
ATOM 653 N N . LYS A 1 87 ? -7.504 14.922 5.559 1 93.31 87 LYS A N 1
ATOM 654 C CA . LYS A 1 87 ? -7.91 14.445 6.879 1 93.31 87 LYS A CA 1
ATOM 655 C C . LYS A 1 87 ? -9.398 14.68 7.109 1 93.31 87 LYS A C 1
ATOM 657 O O . LYS A 1 87 ? -10.109 13.781 7.578 1 93.31 87 LYS A O 1
ATOM 662 N N . LYS A 1 88 ? -9.867 15.812 6.805 1 92.75 88 LYS A N 1
ATOM 663 C CA . LYS A 1 88 ? -11.273 16.156 6.988 1 92.75 88 LYS A CA 1
ATOM 664 C C . LYS A 1 88 ? -12.172 15.234 6.156 1 92.75 88 LYS A C 1
ATOM 666 O O . LYS A 1 88 ? -13.227 14.797 6.621 1 92.75 88 LYS A O 1
ATOM 671 N N . ALA A 1 89 ? -11.766 14.992 4.902 1 89.44 89 ALA A N 1
ATOM 672 C CA . ALA A 1 89 ? -12.523 14.094 4.035 1 89.44 89 ALA A CA 1
ATOM 673 C C . ALA A 1 89 ? -12.617 12.695 4.641 1 89.44 89 ALA A C 1
ATOM 675 O O . ALA A 1 89 ? -13.68 12.062 4.594 1 89.44 89 ALA A O 1
ATOM 676 N N . CYS A 1 90 ? -11.492 12.227 5.188 1 89.31 90 CYS A N 1
ATOM 677 C CA . CYS A 1 90 ? -11.469 10.914 5.828 1 89.31 90 CYS A CA 1
ATOM 678 C C . CYS A 1 90 ? -12.422 10.875 7.02 1 89.31 90 CYS A C 1
ATOM 680 O O . CYS A 1 90 ? -13.188 9.922 7.172 1 89.31 90 CYS A O 1
ATOM 682 N N . GLU A 1 91 ? -12.352 11.906 7.852 1 89.69 91 GLU A N 1
ATOM 683 C CA . GLU A 1 91 ? -13.164 11.961 9.07 1 89.69 91 GLU A CA 1
ATOM 684 C C . GLU A 1 91 ? -14.648 12.07 8.734 1 89.69 91 GLU A C 1
ATOM 686 O O . GLU A 1 91 ? -15.492 11.578 9.484 1 89.69 91 GLU A O 1
ATOM 691 N N . ALA A 1 92 ? -14.945 12.727 7.637 1 88.75 92 ALA A N 1
ATOM 692 C CA . ALA A 1 92 ? -16.328 12.836 7.199 1 88.75 92 ALA A CA 1
ATOM 693 C C . ALA A 1 92 ? -16.875 11.477 6.762 1 88.75 92 ALA A C 1
ATOM 695 O O . ALA A 1 92 ? -18.031 11.148 7.039 1 88.75 92 ALA A O 1
ATOM 696 N N . LEU A 1 93 ? -16.031 10.719 6.059 1 83.56 93 LEU A N 1
ATOM 697 C CA . LEU A 1 93 ? -16.453 9.422 5.531 1 83.56 93 LEU A CA 1
ATOM 698 C C . LEU A 1 93 ? -16.438 8.359 6.625 1 83.56 93 LEU A C 1
ATOM 700 O O . LEU A 1 93 ? -17.266 7.449 6.621 1 83.56 93 LEU A O 1
ATOM 704 N N . GLN A 1 94 ? -15.445 8.508 7.531 1 85.19 94 GLN A N 1
ATOM 705 C CA . GLN A 1 94 ? -15.305 7.543 8.617 1 85.19 94 GLN A CA 1
ATOM 706 C C . GLN A 1 94 ? -15.055 8.242 9.945 1 85.19 94 GLN A C 1
ATOM 708 O O . GLN A 1 94 ? -13.93 8.242 10.453 1 85.19 94 GLN A O 1
ATOM 713 N N . PRO A 1 95 ? -16.109 8.664 10.594 1 85.94 95 PRO A N 1
ATOM 714 C CA . PRO A 1 95 ? -15.969 9.484 11.805 1 85.94 95 PRO A CA 1
ATOM 715 C C . PRO A 1 95 ? -15.398 8.695 12.984 1 85.94 95 PRO A C 1
ATOM 717 O O . PRO A 1 95 ? -14.891 9.289 13.938 1 85.94 95 PRO A O 1
ATOM 720 N N . LYS A 1 96 ? -15.406 7.418 12.93 1 83.75 96 LYS A N 1
ATOM 721 C CA . LYS A 1 96 ? -15 6.613 14.078 1 83.75 96 LYS A CA 1
ATOM 722 C C . LYS A 1 96 ? -13.531 6.207 13.984 1 83.75 96 LYS A C 1
ATOM 724 O O . LYS A 1 96 ? -12.984 5.602 14.906 1 83.75 96 LYS A O 1
ATOM 729 N N . ILE A 1 97 ? -12.922 6.492 12.875 1 83.31 97 ILE A N 1
ATOM 730 C CA . ILE A 1 97 ? -11.531 6.094 12.672 1 83.31 97 ILE A CA 1
ATOM 731 C C . ILE A 1 97 ? -10.609 7.289 12.93 1 83.31 97 ILE A C 1
ATOM 733 O O . ILE A 1 97 ? -10.773 8.344 12.312 1 83.31 97 ILE A O 1
ATOM 737 N N . PRO A 1 98 ? -9.766 7.109 13.992 1 90.25 98 PRO A N 1
ATOM 738 C CA . PRO A 1 98 ? -8.789 8.188 14.164 1 90.25 98 PRO A CA 1
ATOM 739 C C . PRO A 1 98 ? -7.902 8.375 12.93 1 90.25 98 PRO A C 1
ATOM 741 O O . PRO A 1 98 ? -7.434 7.398 12.344 1 90.25 98 PRO A O 1
ATOM 744 N N . VAL A 1 99 ? -7.766 9.617 12.477 1 91.94 99 VAL A N 1
ATOM 745 C CA . VAL A 1 99 ? -6.914 9.961 11.344 1 91.94 99 VAL A CA 1
ATOM 746 C C . VAL A 1 99 ? -5.785 10.883 11.812 1 91.94 99 VAL A C 1
ATOM 748 O O . VAL A 1 99 ? -6.039 11.922 12.422 1 91.94 99 VAL A O 1
ATOM 751 N N . HIS A 1 100 ? -4.516 10.5 11.578 1 94.62 100 HIS A N 1
ATOM 752 C CA . HIS A 1 100 ? -3.338 11.281 11.938 1 94.62 100 HIS A CA 1
ATOM 753 C C . HIS A 1 100 ? -2.541 11.688 10.703 1 94.62 100 HIS A C 1
ATOM 755 O O . HIS A 1 100 ? -2.453 10.922 9.742 1 94.62 100 HIS A O 1
ATOM 761 N N . ILE A 1 101 ? -2.033 12.852 10.789 1 95.12 101 ILE A N 1
ATOM 762 C CA . ILE A 1 101 ? -1.129 13.312 9.742 1 95.12 101 ILE A CA 1
ATOM 763 C C . ILE A 1 101 ? 0.317 13.195 10.219 1 95.12 101 ILE A C 1
ATOM 765 O O . ILE A 1 101 ? 0.645 13.602 11.336 1 95.12 101 ILE A O 1
ATOM 769 N N . GLU A 1 102 ? 1.133 12.609 9.523 1 94.31 102 GLU A N 1
ATOM 770 C CA . GLU A 1 102 ? 2.57 12.516 9.766 1 94.31 102 GLU A CA 1
ATOM 771 C C . GLU A 1 102 ? 3.361 13.195 8.648 1 94.31 102 GLU A C 1
ATOM 773 O O . GLU A 1 102 ? 3.322 12.75 7.496 1 94.31 102 GLU A O 1
ATOM 778 N N . ARG A 1 103 ? 3.992 14.258 8.906 1 92.56 103 ARG A N 1
ATOM 779 C CA . ARG A 1 103 ? 4.879 14.945 7.973 1 92.56 103 ARG A CA 1
ATOM 780 C C . ARG A 1 103 ? 6.344 14.672 8.305 1 92.56 103 ARG A C 1
ATOM 782 O O . ARG A 1 103 ? 6.766 14.859 9.453 1 92.56 103 ARG A O 1
ATOM 789 N N . VAL A 1 104 ? 7.078 14.281 7.387 1 90.69 104 VAL A N 1
ATOM 790 C CA . VAL A 1 104 ? 8.461 13.898 7.648 1 90.69 104 VAL A CA 1
ATOM 791 C C . VAL A 1 104 ? 9.375 14.469 6.566 1 90.69 104 VAL A C 1
ATOM 793 O O . VAL A 1 104 ? 9.023 14.461 5.383 1 90.69 104 VAL A O 1
ATOM 796 N N . ASP A 1 105 ? 10.469 14.961 6.953 1 86.81 105 ASP A N 1
ATOM 797 C CA . ASP A 1 105 ? 11.484 15.414 6.008 1 86.81 105 ASP A CA 1
ATOM 798 C C . ASP A 1 105 ? 12.211 14.227 5.383 1 86.81 105 ASP A C 1
ATOM 800 O O . ASP A 1 105 ? 12.516 13.242 6.066 1 86.81 105 ASP A O 1
ATOM 804 N N . MET A 1 106 ? 12.406 14.289 4.074 1 83.44 106 MET A N 1
ATOM 805 C CA . MET A 1 106 ? 13.078 13.219 3.344 1 83.44 106 MET A CA 1
ATOM 806 C C . MET A 1 106 ? 14.422 12.883 3.971 1 83.44 106 MET A C 1
ATOM 808 O O . MET A 1 106 ? 14.875 11.742 3.922 1 83.44 106 MET A O 1
ATOM 812 N N . GLY A 1 107 ? 15.102 13.852 4.734 1 77.88 107 GLY A N 1
ATOM 813 C CA . GLY A 1 107 ? 16.344 13.641 5.453 1 77.88 107 GLY A CA 1
ATOM 814 C C . GLY A 1 107 ? 17.469 13.125 4.566 1 77.88 107 GLY A C 1
ATOM 815 O O . GLY A 1 107 ? 18.25 12.266 4.977 1 77.88 107 GLY A O 1
ATOM 816 N N . GLY A 1 108 ? 17.531 13.562 3.289 1 79.06 108 GLY A N 1
ATOM 817 C CA . GLY A 1 108 ? 18.609 13.172 2.387 1 79.06 108 GLY A CA 1
ATOM 818 C C . GLY A 1 108 ? 18.375 11.844 1.709 1 79.06 108 GLY A C 1
ATOM 819 O O . GLY A 1 108 ? 19.172 11.406 0.879 1 79.06 108 GLY A O 1
ATOM 820 N N . LYS A 1 109 ? 17.375 11.133 2.115 1 80.44 109 LYS A N 1
ATOM 821 C CA . LYS A 1 109 ? 17.031 9.867 1.487 1 80.44 109 LYS A CA 1
ATOM 822 C C . LYS A 1 109 ? 16.109 10.078 0.295 1 80.44 109 LYS A C 1
ATOM 824 O O . LYS A 1 109 ? 15.578 11.172 0.097 1 80.44 109 LYS A O 1
ATOM 829 N N . ASP A 1 110 ? 16 9.062 -0.515 1 85.81 110 ASP A N 1
ATOM 830 C CA . ASP A 1 110 ? 14.953 9.133 -1.527 1 85.81 110 ASP A CA 1
ATOM 831 C C . ASP A 1 110 ? 13.578 8.898 -0.905 1 85.81 110 ASP A C 1
ATOM 833 O O . ASP A 1 110 ? 13.469 8.344 0.188 1 85.81 110 ASP A O 1
ATOM 837 N N . LYS A 1 111 ? 12.625 9.352 -1.482 1 86.5 111 LYS A N 1
ATOM 838 C CA . LYS A 1 111 ? 11.258 9.359 -0.965 1 86.5 111 LYS A CA 1
AT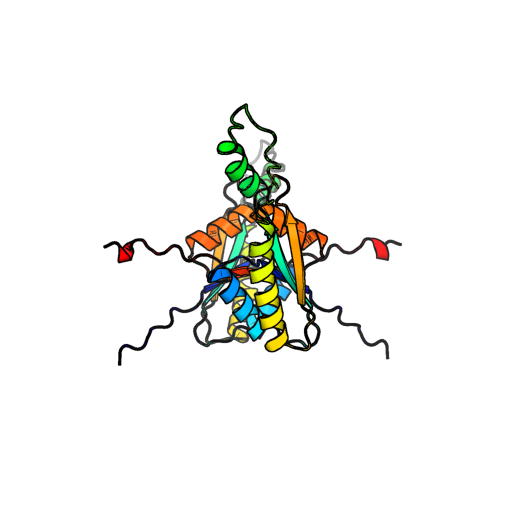OM 839 C C . LYS A 1 111 ? 10.812 7.957 -0.573 1 86.5 111 LYS A C 1
ATOM 841 O O . LYS A 1 111 ? 10.227 7.758 0.491 1 86.5 111 LYS A O 1
ATOM 846 N N . ALA A 1 112 ? 11.102 6.977 -1.412 1 86 112 ALA A N 1
ATOM 847 C CA . ALA A 1 112 ? 10.703 5.598 -1.143 1 86 112 ALA A CA 1
ATOM 848 C C . ALA A 1 112 ? 11.32 5.094 0.16 1 86 112 ALA A C 1
ATOM 850 O O . ALA A 1 112 ? 10.633 4.496 0.988 1 86 112 ALA A O 1
ATOM 851 N N . SER A 1 113 ? 12.594 5.352 0.319 1 87.06 113 SER A N 1
ATOM 852 C CA . SER A 1 113 ? 13.297 4.938 1.529 1 87.06 113 SER A CA 1
ATOM 853 C C . SER A 1 113 ? 12.734 5.637 2.762 1 87.06 113 SER A C 1
ATOM 855 O O . SER A 1 113 ? 12.602 5.023 3.822 1 87.06 113 SER A O 1
ATOM 857 N N . ALA A 1 114 ? 12.438 6.922 2.629 1 89.31 114 ALA A N 1
ATOM 858 C CA . ALA A 1 114 ? 11.859 7.676 3.736 1 89.31 114 ALA A CA 1
ATOM 859 C C . ALA A 1 114 ? 10.508 7.109 4.141 1 89.31 114 ALA A C 1
ATOM 861 O O . ALA A 1 114 ? 10.211 6.965 5.328 1 89.31 114 ALA A O 1
ATOM 862 N N . ILE A 1 115 ? 9.68 6.715 3.172 1 91.62 115 ILE A N 1
ATOM 863 C CA . ILE A 1 115 ? 8.352 6.152 3.41 1 91.62 115 ILE A CA 1
ATOM 864 C C . ILE A 1 115 ? 8.484 4.836 4.168 1 91.62 115 ILE A C 1
ATOM 866 O O . ILE A 1 115 ? 7.824 4.629 5.191 1 91.62 115 ILE A O 1
ATOM 870 N N . LEU A 1 116 ? 9.352 4.027 3.676 1 88.25 116 LEU A N 1
ATOM 871 C CA . LEU A 1 116 ? 9.5 2.709 4.277 1 88.25 116 LEU A CA 1
ATOM 872 C C . LEU A 1 116 ? 10.078 2.818 5.688 1 88.25 116 LEU A C 1
ATOM 874 O O . LEU A 1 116 ? 9.648 2.102 6.594 1 88.25 116 LEU A O 1
ATOM 878 N N . SER A 1 117 ? 11.062 3.689 5.867 1 88.06 117 SER A N 1
ATOM 879 C CA . SER A 1 117 ? 11.641 3.904 7.188 1 88.06 117 SER A CA 1
ATOM 880 C C . SER A 1 117 ? 10.594 4.395 8.18 1 88.06 117 SER A C 1
ATOM 882 O O . SER A 1 117 ? 10.539 3.922 9.32 1 88.06 117 SER A O 1
ATOM 884 N N . GLN A 1 118 ? 9.781 5.328 7.738 1 91.12 118 GLN A N 1
ATOM 885 C CA . GLN A 1 118 ? 8.75 5.867 8.609 1 91.12 118 GLN A CA 1
ATOM 886 C C . GLN A 1 118 ? 7.699 4.805 8.938 1 91.12 118 GLN A C 1
ATOM 888 O O . GLN A 1 118 ? 7.188 4.762 10.062 1 91.12 118 GLN A O 1
ATOM 893 N N . SER A 1 119 ? 7.305 3.975 7.938 1 91.81 119 SER A N 1
ATOM 894 C CA . SER A 1 119 ? 6.344 2.902 8.172 1 91.81 119 SER A CA 1
ATOM 895 C C . SER A 1 119 ? 6.844 1.938 9.242 1 91.81 119 SER A C 1
ATOM 897 O O . SER A 1 119 ? 6.062 1.474 10.078 1 91.81 119 SER A O 1
ATOM 899 N N . LYS A 1 120 ? 8.141 1.661 9.25 1 87.69 120 LYS A N 1
ATOM 900 C CA . LYS A 1 120 ? 8.734 0.784 10.258 1 87.69 120 LYS A CA 1
ATOM 901 C C . LYS A 1 120 ? 8.75 1.453 11.625 1 87.69 120 LYS A C 1
ATOM 903 O O . LYS A 1 120 ? 8.367 0.842 12.625 1 87.69 120 LYS A O 1
ATOM 908 N N . LYS A 1 121 ? 9.211 2.691 11.688 1 89.5 121 LYS A N 1
ATOM 909 C CA . LYS A 1 121 ? 9.312 3.447 12.938 1 89.5 121 LYS A CA 1
ATOM 910 C C . LYS A 1 121 ? 7.961 3.525 13.641 1 89.5 121 LYS A C 1
ATOM 912 O O . LYS A 1 121 ? 7.895 3.441 14.867 1 89.5 121 LYS A O 1
ATOM 917 N N . LEU A 1 122 ? 6.871 3.645 12.906 1 91 122 LEU A N 1
ATOM 918 C CA . LEU A 1 122 ? 5.543 3.846 13.477 1 91 122 LEU A CA 1
ATOM 919 C C . LEU A 1 122 ? 4.805 2.52 13.617 1 91 122 LEU A C 1
ATOM 921 O O . LEU A 1 122 ? 3.619 2.496 13.953 1 91 122 LEU A O 1
ATOM 925 N N . SER A 1 123 ? 5.457 1.354 13.32 1 90 123 SER A N 1
ATOM 926 C CA . SER A 1 123 ? 4.895 0.011 13.43 1 90 123 SER A CA 1
ATOM 927 C C . SER A 1 123 ? 3.6 -0.115 12.641 1 90 123 SER A C 1
ATOM 929 O O . SER A 1 123 ? 2.59 -0.588 13.164 1 90 123 SER A O 1
ATOM 931 N N . ILE A 1 124 ? 3.637 0.354 11.422 1 91.5 124 ILE A N 1
ATOM 932 C CA . ILE A 1 124 ? 2.494 0.298 10.516 1 91.5 124 ILE A CA 1
ATOM 933 C C . ILE A 1 124 ? 2.215 -1.152 10.125 1 91.5 124 ILE A C 1
ATOM 935 O O . ILE A 1 124 ? 3.143 -1.92 9.859 1 91.5 124 ILE A O 1
ATOM 939 N N . ASP A 1 125 ? 0.91 -1.447 10.094 1 90.56 125 ASP A N 1
ATOM 940 C CA . ASP A 1 125 ? 0.533 -2.795 9.68 1 90.56 125 ASP A CA 1
ATOM 941 C C . ASP A 1 125 ? 0.401 -2.889 8.164 1 90.56 125 ASP A C 1
ATOM 943 O O . ASP A 1 125 ? 0.836 -3.869 7.555 1 90.56 125 ASP A O 1
ATOM 947 N N . VAL A 1 126 ? -0.177 -1.874 7.625 1 91.25 126 VAL A N 1
ATOM 948 C CA . VAL A 1 126 ? -0.438 -1.87 6.188 1 91.25 126 VAL A CA 1
ATOM 949 C C . VAL A 1 126 ? -0.081 -0.506 5.602 1 91.25 126 VAL A C 1
ATOM 951 O O . VAL A 1 126 ? -0.522 0.529 6.105 1 91.25 126 VAL A O 1
ATOM 954 N N . LEU A 1 127 ? 0.746 -0.491 4.582 1 93.81 127 LEU A N 1
ATOM 955 C CA . LEU A 1 127 ? 1.122 0.706 3.836 1 93.81 127 LEU A CA 1
ATOM 956 C C . LEU A 1 127 ? 0.422 0.745 2.482 1 93.81 127 LEU A C 1
ATOM 958 O O . LEU A 1 127 ? 0.471 -0.228 1.725 1 93.81 127 LEU A O 1
ATOM 962 N N . VAL A 1 128 ? -0.238 1.838 2.215 1 93.06 128 VAL A N 1
ATOM 963 C CA . VAL A 1 128 ? -0.983 2.027 0.975 1 93.06 128 VAL A CA 1
ATOM 964 C C . VAL A 1 128 ? -0.406 3.211 0.2 1 93.06 128 VAL A C 1
ATOM 966 O O . VAL A 1 128 ? -0.291 4.316 0.737 1 93.06 128 VAL A O 1
ATOM 969 N N . ILE A 1 129 ? -0.03 2.986 -1.045 1 93.81 129 ILE A N 1
ATOM 970 C CA . ILE A 1 129 ? 0.573 4.02 -1.881 1 93.81 129 ILE A CA 1
ATOM 971 C C . ILE A 1 129 ? -0.185 4.117 -3.203 1 93.81 129 ILE A C 1
ATOM 973 O O . ILE A 1 129 ? -0.343 3.123 -3.912 1 93.81 129 ILE A O 1
ATOM 977 N N . GLY A 1 130 ? -0.698 5.27 -3.539 1 92.81 130 GLY A N 1
ATOM 978 C CA . GLY A 1 130 ? -1.229 5.531 -4.867 1 92.81 130 GLY A CA 1
ATOM 979 C C . GLY A 1 130 ? -0.149 5.75 -5.91 1 92.81 130 GLY A C 1
ATOM 980 O O . GLY A 1 130 ? 0.824 6.465 -5.66 1 92.81 130 GLY A O 1
ATOM 981 N N . GLN A 1 131 ? -0.27 5.141 -7.047 1 85.62 131 GLN A N 1
ATOM 982 C CA . GLN A 1 131 ? 0.753 5.234 -8.086 1 85.62 131 GLN A CA 1
ATOM 983 C C . GLN A 1 131 ? 0.252 6.043 -9.281 1 85.62 131 GLN A C 1
ATOM 985 O O . GLN A 1 131 ? -0.943 6.039 -9.578 1 85.62 131 GLN A O 1
ATOM 990 N N . ARG A 1 132 ? 1.202 6.859 -9.852 1 74.25 132 ARG A N 1
ATOM 991 C CA . ARG A 1 132 ? 0.892 7.59 -11.078 1 74.25 132 ARG A CA 1
ATOM 992 C C . ARG A 1 132 ? 0.834 6.648 -12.281 1 74.25 132 ARG A C 1
ATOM 994 O O . ARG A 1 132 ? 1.683 5.77 -12.422 1 74.25 132 ARG A O 1
ATOM 1001 N N . ARG A 1 133 ? -0.386 6.668 -12.93 1 63.53 133 ARG A N 1
ATOM 1002 C CA . ARG A 1 133 ? -0.461 5.902 -14.172 1 63.53 133 ARG A CA 1
ATOM 1003 C C . ARG A 1 133 ? 0.391 6.539 -15.258 1 63.53 133 ARG A C 1
ATOM 1005 O O . ARG A 1 133 ? 0.482 7.766 -15.344 1 63.53 133 ARG A O 1
ATOM 1012 N N . SER A 1 134 ? 1.531 5.918 -15.594 1 56.41 134 SER A N 1
ATOM 1013 C CA . SER A 1 134 ? 2.225 6.461 -16.766 1 56.41 134 SER A CA 1
ATOM 1014 C C . SER A 1 134 ? 1.277 6.625 -17.938 1 56.41 134 SER A C 1
ATOM 1016 O O . SER A 1 134 ? 0.455 5.75 -18.203 1 56.41 134 SER A O 1
ATOM 1018 N N . ILE A 1 135 ? 0.707 7.785 -18.172 1 48.97 135 ILE A N 1
ATOM 1019 C CA . ILE A 1 135 ? -0.04 8.023 -19.406 1 48.97 135 ILE A CA 1
ATOM 1020 C C . ILE A 1 135 ? 0.7 7.402 -20.594 1 48.97 135 ILE A C 1
ATOM 1022 O O . ILE A 1 135 ? 1.873 7.699 -20.828 1 48.97 135 ILE A O 1
ATOM 1026 N N . SER A 1 136 ? 0.436 6.195 -20.906 1 46.59 136 SER A N 1
ATOM 1027 C CA . SER A 1 136 ? 0.914 5.758 -22.219 1 46.59 136 SER A CA 1
ATOM 1028 C C . SER A 1 136 ? 0.863 6.891 -23.234 1 46.59 136 SER A C 1
ATOM 1030 O O . SER A 1 136 ? -0.091 7.672 -23.25 1 46.59 136 SER A O 1
ATOM 1032 N N . ASN A 1 137 ? 2.043 7.414 -23.609 1 43.03 137 ASN A N 1
ATOM 1033 C CA . ASN A 1 137 ? 2.182 8.234 -24.812 1 43.03 137 ASN A CA 1
ATOM 1034 C C . ASN A 1 137 ? 1.2 7.812 -25.891 1 43.03 137 ASN A C 1
ATOM 1036 O O . ASN A 1 137 ? 1.287 8.281 -27.031 1 43.03 137 ASN A O 1
ATOM 1040 N N . ALA A 1 138 ? 0.506 6.762 -25.859 1 41.06 138 ALA A N 1
ATOM 1041 C CA . ALA A 1 138 ? -0.224 6.48 -27.094 1 41.06 138 ALA A CA 1
ATOM 1042 C C . ALA A 1 138 ? -1.188 7.609 -27.438 1 41.06 138 ALA A C 1
ATOM 1044 O O . ALA A 1 138 ? -1.774 7.633 -28.516 1 41.06 138 ALA A O 1
ATOM 1045 N N . ILE A 1 139 ? -1.715 8.367 -26.422 1 39.69 139 ILE A N 1
ATOM 1046 C CA . ILE A 1 139 ? -2.6 9.344 -27.031 1 39.69 139 ILE A CA 1
ATOM 1047 C C . ILE A 1 139 ? -1.773 10.375 -27.797 1 39.69 139 ILE A C 1
ATOM 1049 O O . ILE A 1 139 ? -2.324 11.297 -28.406 1 39.69 139 ILE A O 1
ATOM 1053 N N . LEU A 1 140 ? -0.43 10.617 -27.438 1 35.53 140 LEU A N 1
ATOM 1054 C CA . LEU A 1 140 ? 0.164 11.586 -28.359 1 35.53 140 LEU A CA 1
ATOM 1055 C C . LEU A 1 140 ? 0.377 10.969 -29.734 1 35.53 140 LEU A C 1
ATOM 1057 O O . LEU A 1 140 ? 1.049 11.555 -30.594 1 35.53 140 LEU A O 1
ATOM 1061 N N . GLY A 1 141 ? -0.277 9.789 -29.922 1 33.19 141 GLY A N 1
ATOM 1062 C CA . GLY A 1 141 ? -0.378 9.82 -31.375 1 33.19 141 GLY A CA 1
ATOM 1063 C C . GLY A 1 141 ? -1.065 11.062 -31.891 1 33.19 141 GLY A C 1
ATOM 1064 O O . GLY A 1 141 ? -1.771 11.75 -31.156 1 33.19 141 GLY A O 1
ATOM 1065 N N . MET B 1 1 ? -24.234 4.77 -26.391 1 29.14 1 MET B N 1
ATOM 1066 C CA . MET B 1 1 ? -24.094 4.773 -24.938 1 29.14 1 MET B CA 1
ATOM 1067 C C . MET B 1 1 ? -22.641 4.492 -24.531 1 29.14 1 MET B C 1
ATOM 1069 O O . MET B 1 1 ? -22.125 3.406 -24.797 1 29.14 1 MET B O 1
ATOM 1073 N N . ASP B 1 2 ? -21.719 5.234 -24.844 1 34.34 2 ASP B N 1
ATOM 1074 C CA . ASP B 1 2 ? -20.266 5.133 -24.75 1 34.34 2 ASP B CA 1
ATOM 1075 C C . ASP B 1 2 ? -19.844 4.719 -23.344 1 34.34 2 ASP B C 1
ATOM 1077 O O . ASP B 1 2 ? -20.047 5.465 -22.391 1 34.34 2 ASP B O 1
ATOM 1081 N N . GLY B 1 3 ? -20.266 3.596 -22.875 1 36.62 3 GLY B N 1
ATOM 1082 C CA . GLY B 1 3 ? -20.047 3.004 -21.562 1 36.62 3 GLY B CA 1
ATOM 1083 C C . GLY B 1 3 ? -18.672 3.338 -21 1 36.62 3 GLY B C 1
ATOM 1084 O O . GLY B 1 3 ? -17.656 3.049 -21.609 1 36.62 3 GLY B O 1
ATOM 1085 N N . ALA B 1 4 ? -18.453 4.465 -20.422 1 40.09 4 ALA B N 1
ATOM 1086 C CA . ALA B 1 4 ? -17.219 4.93 -19.797 1 40.09 4 ALA B CA 1
ATOM 1087 C C . ALA B 1 4 ? -16.438 3.762 -19.203 1 40.09 4 ALA B C 1
ATOM 1089 O O . ALA B 1 4 ? -16.922 3.064 -18.312 1 40.09 4 ALA B O 1
ATOM 1090 N N . THR B 1 5 ? -15.828 2.848 -19.984 1 44.59 5 THR B N 1
ATOM 1091 C CA . THR B 1 5 ? -15.008 1.694 -19.641 1 44.59 5 THR B CA 1
ATOM 1092 C C . THR B 1 5 ? -14.156 1.989 -18.406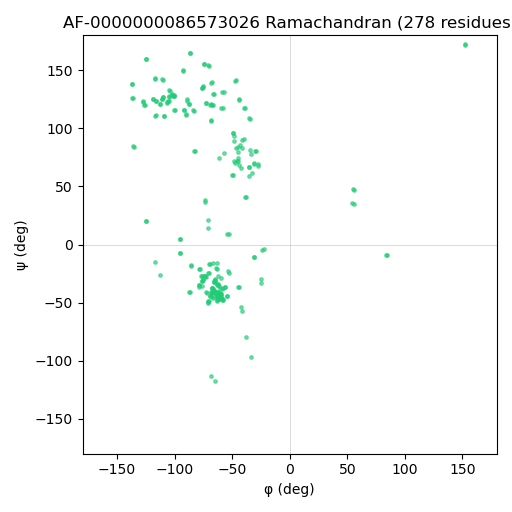 1 44.59 5 THR B C 1
ATOM 1094 O O . THR B 1 5 ? -13.258 2.832 -18.438 1 44.59 5 THR B O 1
ATOM 1097 N N . THR B 1 6 ? -14.789 2.141 -17.328 1 54.03 6 THR B N 1
ATOM 1098 C CA . THR B 1 6 ? -14.047 2.398 -16.109 1 54.03 6 THR B CA 1
ATOM 1099 C C . THR B 1 6 ? -12.875 1.427 -15.969 1 54.03 6 THR B C 1
ATOM 1101 O O . THR B 1 6 ? -13.055 0.213 -16.094 1 54.03 6 THR B O 1
ATOM 1104 N N . THR B 1 7 ? -11.75 1.747 -16.625 1 62.59 7 THR B N 1
ATOM 1105 C CA . THR B 1 7 ? -10.555 0.906 -16.562 1 62.59 7 THR B CA 1
ATOM 1106 C C . THR B 1 7 ? -10.352 0.354 -15.156 1 62.59 7 THR B C 1
ATOM 1108 O O . THR B 1 7 ? -10.547 1.068 -14.172 1 62.59 7 THR B O 1
ATOM 1111 N N . ALA B 1 8 ? -10.398 -0.937 -15.039 1 74.81 8 ALA B N 1
ATOM 1112 C CA . ALA B 1 8 ? -10.188 -1.67 -13.797 1 74.81 8 ALA B CA 1
ATOM 1113 C C . ALA B 1 8 ? -8.992 -1.112 -13.023 1 74.81 8 ALA B C 1
ATOM 1115 O O . ALA B 1 8 ? -7.977 -0.752 -13.625 1 74.81 8 ALA B O 1
ATOM 1116 N N . ARG B 1 9 ? -9.273 -0.763 -11.844 1 85.31 9 ARG B N 1
ATOM 1117 C CA . ARG B 1 9 ? -8.164 -0.374 -10.977 1 85.31 9 ARG B CA 1
ATOM 1118 C C . ARG B 1 9 ? -7.25 -1.56 -10.695 1 85.31 9 ARG B C 1
ATOM 1120 O O . ARG B 1 9 ? -7.723 -2.678 -10.484 1 85.31 9 ARG B O 1
ATOM 1127 N N . LYS B 1 10 ? -5.988 -1.344 -10.906 1 90.81 10 LYS B N 1
ATOM 1128 C CA . LYS B 1 10 ? -4.992 -2.361 -10.586 1 90.81 10 LYS B CA 1
ATOM 1129 C C . LYS B 1 10 ? -4.449 -2.182 -9.172 1 90.81 10 LYS B C 1
ATOM 1131 O O . LYS B 1 10 ? -3.816 -1.168 -8.867 1 90.81 10 LYS B O 1
ATOM 1136 N N . ILE B 1 11 ? -4.707 -3.156 -8.352 1 91.19 11 ILE B N 1
ATOM 1137 C CA . ILE B 1 11 ? -4.23 -3.172 -6.973 1 91.19 11 ILE B CA 1
ATOM 1138 C C . ILE B 1 11 ? -3.098 -4.188 -6.828 1 91.19 11 ILE B C 1
ATOM 1140 O O . ILE B 1 11 ? -3.258 -5.355 -7.184 1 91.19 11 ILE B O 1
ATOM 1144 N N . MET B 1 12 ? -1.993 -3.713 -6.402 1 94.62 12 MET B N 1
ATOM 1145 C CA . MET B 1 12 ? -0.852 -4.605 -6.215 1 94.62 12 MET B CA 1
ATOM 1146 C C . MET B 1 12 ? -0.549 -4.793 -4.73 1 94.62 12 MET B C 1
ATOM 1148 O O . MET B 1 12 ? -0.47 -3.818 -3.98 1 94.62 12 MET B O 1
ATOM 1152 N N . VAL B 1 13 ? -0.475 -6 -4.297 1 94.81 13 VAL B N 1
ATOM 1153 C CA . VAL B 1 13 ? -0.076 -6.352 -2.938 1 94.81 13 VAL B CA 1
ATOM 1154 C C . VAL B 1 13 ? 1.286 -7.039 -2.961 1 94.81 13 VAL B C 1
ATOM 1156 O O . VAL B 1 13 ? 1.505 -7.969 -3.74 1 94.81 13 VAL B O 1
ATOM 1159 N N . VAL B 1 14 ? 2.248 -6.531 -2.203 1 95.06 14 VAL B N 1
ATOM 1160 C CA . VAL B 1 14 ? 3.516 -7.238 -2.057 1 95.06 14 VAL B CA 1
ATOM 1161 C C . VAL B 1 14 ? 3.299 -8.539 -1.293 1 95.06 14 VAL B C 1
ATOM 1163 O O . VAL B 1 14 ? 2.816 -8.531 -0.158 1 95.06 14 VAL B O 1
ATOM 1166 N N . ALA B 1 15 ? 3.611 -9.617 -1.917 1 94.44 15 ALA B N 1
ATOM 1167 C CA . ALA B 1 15 ? 3.33 -10.945 -1.372 1 94.44 15 ALA B CA 1
ATOM 1168 C C . ALA B 1 15 ? 4.613 -11.641 -0.938 1 94.44 15 ALA B C 1
ATOM 1170 O O . ALA B 1 15 ? 5.461 -11.969 -1.771 1 94.44 15 ALA B O 1
ATOM 1171 N N . ASP B 1 16 ? 4.848 -11.836 0.278 1 90 16 ASP B N 1
ATOM 1172 C CA . ASP B 1 16 ? 5.934 -12.586 0.903 1 90 16 ASP B CA 1
ATOM 1173 C C . ASP B 1 16 ? 5.391 -13.656 1.844 1 90 16 ASP B C 1
ATOM 1175 O O . ASP B 1 16 ? 4.227 -13.602 2.254 1 90 16 ASP B O 1
ATOM 1179 N N . PRO B 1 17 ? 6.359 -14.57 2.016 1 86.56 17 PRO B N 1
ATOM 1180 C CA . PRO B 1 17 ? 5.934 -15.508 3.057 1 86.56 17 PRO B CA 1
ATOM 1181 C C . PRO B 1 17 ? 5.883 -14.867 4.441 1 86.56 17 PRO B C 1
ATOM 1183 O O . PRO B 1 17 ? 6.809 -14.148 4.828 1 86.56 17 PRO B O 1
ATOM 1186 N N . GLY B 1 18 ? 4.762 -14.828 5.137 1 84.88 18 GLY B N 1
ATOM 1187 C CA . GLY B 1 18 ? 4.672 -14.273 6.477 1 84.88 18 GLY B CA 1
ATOM 1188 C C . GLY B 1 18 ? 3.297 -13.727 6.805 1 84.88 18 GLY B C 1
ATOM 1189 O O . GLY B 1 18 ? 2.459 -13.562 5.918 1 84.88 18 GLY B O 1
ATOM 1190 N N . ARG B 1 19 ? 3.188 -13.398 8.023 1 84.25 19 ARG B N 1
ATOM 1191 C CA . ARG B 1 19 ? 1.89 -12.969 8.531 1 84.25 19 ARG B CA 1
ATOM 1192 C C . ARG B 1 19 ? 1.57 -11.547 8.086 1 84.25 19 ARG B C 1
ATOM 1194 O O . ARG B 1 19 ? 0.406 -11.203 7.867 1 84.25 19 ARG B O 1
ATOM 1201 N N . GLU B 1 20 ? 2.662 -10.719 7.832 1 88.38 20 GLU B N 1
ATOM 1202 C CA . GLU B 1 20 ? 2.434 -9.328 7.453 1 88.38 20 GLU B CA 1
ATOM 1203 C C . GLU B 1 20 ? 1.82 -9.227 6.059 1 88.38 20 GLU B C 1
ATOM 1205 O O . GLU B 1 20 ? 0.886 -8.453 5.84 1 88.38 20 GLU B O 1
ATOM 1210 N N . SER B 1 21 ? 2.357 -10 5.129 1 92.06 21 SER B N 1
ATOM 1211 C CA . SER B 1 21 ? 1.837 -10.023 3.766 1 92.06 21 SER B CA 1
ATOM 1212 C C . SER B 1 21 ? 0.428 -10.609 3.721 1 92.06 21 SER B C 1
ATOM 1214 O O . SER B 1 21 ? -0.435 -10.102 3 1 92.06 21 SER B O 1
ATOM 1216 N N . ALA B 1 22 ? 0.197 -11.648 4.516 1 89.75 22 ALA B N 1
ATOM 1217 C CA . ALA B 1 22 ? -1.131 -12.258 4.578 1 89.75 22 ALA B CA 1
ATOM 1218 C C . ALA B 1 22 ? -2.154 -11.273 5.141 1 89.75 22 ALA B C 1
ATOM 1220 O O . ALA B 1 22 ? -3.279 -11.188 4.641 1 89.75 22 ALA B O 1
ATOM 1221 N N . GLY B 1 23 ? -1.776 -10.57 6.16 1 87.38 23 GLY B N 1
ATOM 1222 C CA . GLY B 1 23 ? -2.656 -9.57 6.742 1 87.38 23 GLY B CA 1
ATOM 1223 C C . GLY B 1 23 ? -3.012 -8.453 5.777 1 87.38 23 GLY B C 1
ATOM 1224 O O . GLY B 1 23 ? -4.168 -8.039 5.699 1 87.38 23 GLY B O 1
ATOM 1225 N N . ALA B 1 24 ? -1.977 -7.965 5.102 1 90.75 24 ALA B N 1
ATOM 1226 C CA . ALA B 1 24 ? -2.211 -6.914 4.113 1 90.75 24 ALA B CA 1
ATOM 1227 C C . ALA B 1 24 ? -3.145 -7.402 3.008 1 90.75 24 ALA B C 1
ATOM 1229 O O . ALA B 1 24 ? -4.035 -6.668 2.572 1 90.75 24 ALA B O 1
ATOM 1230 N N . LEU B 1 25 ? -2.938 -8.648 2.547 1 90.38 25 LEU B N 1
ATOM 1231 C CA . LEU B 1 25 ? -3.7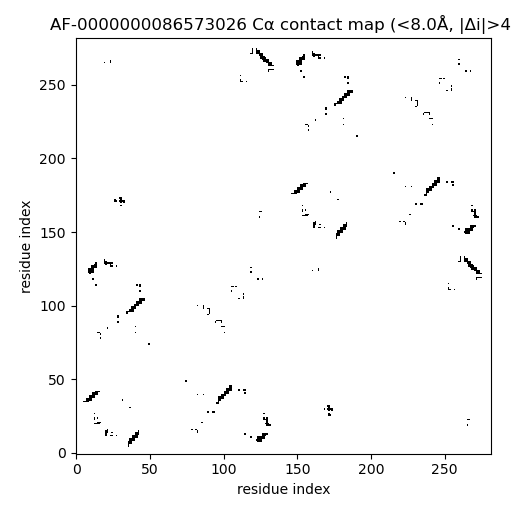83 -9.211 1.504 1 90.38 25 LEU B CA 1
ATOM 1232 C C . LEU B 1 25 ? -5.227 -9.328 1.98 1 90.38 25 LEU B C 1
ATOM 1234 O O . LEU B 1 25 ? -6.156 -8.977 1.254 1 90.38 25 LEU B O 1
ATOM 1238 N N . GLN B 1 26 ? -5.395 -9.836 3.16 1 86.19 26 GLN B N 1
ATOM 1239 C CA . GLN B 1 26 ? -6.734 -9.961 3.727 1 86.19 26 GLN B CA 1
ATOM 1240 C C . GLN B 1 26 ? -7.418 -8.594 3.836 1 86.19 26 GLN B C 1
ATOM 1242 O O . GLN B 1 26 ? -8.602 -8.461 3.527 1 86.19 26 GLN B O 1
ATOM 1247 N N . TRP B 1 27 ? -6.664 -7.695 4.328 1 85.06 27 TRP B N 1
ATOM 1248 C CA . TRP B 1 27 ? -7.184 -6.336 4.43 1 85.06 27 TRP B CA 1
ATOM 1249 C C . TRP B 1 27 ? -7.594 -5.805 3.061 1 85.06 27 TRP B C 1
ATOM 1251 O O . TRP B 1 27 ? -8.68 -5.238 2.906 1 85.06 27 TRP B O 1
ATOM 1261 N N . ALA B 1 28 ? -6.746 -5.953 2.076 1 86.81 28 ALA B N 1
ATOM 1262 C CA . ALA B 1 28 ? -7.023 -5.484 0.721 1 86.81 28 ALA B CA 1
ATOM 1263 C C . ALA B 1 28 ? -8.258 -6.172 0.143 1 86.81 28 ALA B C 1
ATOM 1265 O O . ALA B 1 28 ? -9.055 -5.543 -0.558 1 8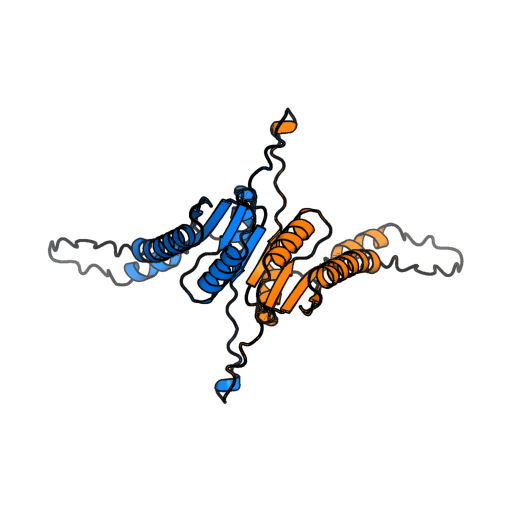6.81 28 ALA B O 1
ATOM 1266 N N . LEU B 1 29 ? -8.43 -7.438 0.449 1 83.5 29 LEU B N 1
ATOM 1267 C CA . LEU B 1 29 ? -9.516 -8.227 -0.117 1 83.5 29 LEU B CA 1
ATOM 1268 C C . LEU B 1 29 ? -10.844 -7.887 0.559 1 83.5 29 LEU B C 1
ATOM 1270 O O . LEU B 1 29 ? -11.906 -8.023 -0.047 1 83.5 29 LEU B O 1
ATOM 1274 N N . SER B 1 30 ? -10.742 -7.637 1.771 1 77.31 30 SER B N 1
ATOM 1275 C CA . SER B 1 30 ? -11.961 -7.289 2.488 1 77.31 30 SER B CA 1
ATOM 1276 C C . SER B 1 30 ? -12.531 -5.957 2.002 1 77.31 30 SER B C 1
ATOM 1278 O O . SER B 1 30 ? -13.719 -5.676 2.193 1 77.31 30 SER B O 1
ATOM 1280 N N . HIS B 1 31 ? -11.711 -5.27 1.337 1 61.34 31 HIS B N 1
ATOM 1281 C CA . HIS B 1 31 ? -12.055 -3.891 1.011 1 61.34 31 HIS B CA 1
ATOM 1282 C C . HIS B 1 31 ? -12.266 -3.715 -0.489 1 61.34 31 HIS B C 1
ATOM 1284 O O . HIS B 1 31 ? -12.773 -2.682 -0.932 1 61.34 31 HIS B O 1
ATOM 1290 N N . ALA B 1 32 ? -11.492 -4.746 -1.215 1 56.16 32 ALA B N 1
ATOM 1291 C CA . ALA B 1 32 ? -11.531 -4.551 -2.662 1 56.16 32 ALA B CA 1
ATOM 1292 C C . ALA B 1 32 ? -12.961 -4.648 -3.193 1 56.16 32 ALA B C 1
ATOM 1294 O O . ALA B 1 32 ? -13.562 -5.719 -3.168 1 56.16 32 ALA B O 1
ATOM 1295 N N . VAL B 1 33 ? -13.688 -3.557 -2.896 1 50.59 33 VAL B N 1
ATOM 1296 C CA . VAL B 1 33 ? -15.07 -3.305 -3.291 1 50.59 33 VAL B CA 1
ATOM 1297 C C . VAL B 1 33 ? -15.305 -3.818 -4.707 1 50.59 33 VAL B C 1
ATOM 1299 O O . VAL B 1 33 ? -16.25 -4.562 -4.957 1 50.59 33 VAL B O 1
ATOM 1302 N N . LEU B 1 34 ? -14.812 -2.912 -5.738 1 55.09 34 LEU B N 1
ATOM 1303 C CA . LEU B 1 34 ? -15.602 -2.717 -6.953 1 55.09 34 LEU B CA 1
ATOM 1304 C C . LEU B 1 34 ? -15.305 -3.811 -7.973 1 55.09 34 LEU B C 1
ATOM 1306 O O . LEU B 1 34 ? -14.188 -4.332 -8.023 1 55.09 34 LEU B O 1
ATOM 1310 N N . GLU B 1 35 ? -16.281 -4.473 -8.18 1 59.41 35 GLU B N 1
ATOM 1311 C CA . GLU B 1 35 ? -16.422 -5.52 -9.188 1 59.41 35 GLU B CA 1
ATOM 1312 C C . GLU B 1 35 ? -15.453 -5.316 -10.336 1 59.41 35 GLU B C 1
ATOM 1314 O O . GLU B 1 35 ? -15.055 -6.277 -11 1 59.41 35 GLU B O 1
ATOM 1319 N N . HIS B 1 36 ? -14.703 -4.211 -10.328 1 73.94 36 HIS B N 1
ATOM 1320 C CA . HIS B 1 36 ? -13.945 -4.055 -11.562 1 73.94 36 HIS B CA 1
ATOM 1321 C C . HIS B 1 36 ? -12.453 -3.912 -11.289 1 73.94 36 HIS B C 1
ATOM 1323 O O . HIS B 1 36 ? -11.672 -3.629 -12.195 1 73.94 36 HIS B O 1
ATOM 1329 N N . ASP B 1 37 ? -11.945 -4.363 -10.062 1 81.88 37 ASP B N 1
ATOM 1330 C CA . ASP B 1 37 ? -10.523 -4.219 -9.781 1 81.88 37 ASP B CA 1
ATOM 1331 C C . ASP B 1 37 ? -9.75 -5.477 -10.18 1 81.88 37 ASP B C 1
ATOM 1333 O O . ASP B 1 37 ? -10.344 -6.543 -10.352 1 81.88 37 ASP B O 1
ATOM 1337 N N . GLU B 1 38 ? -8.484 -5.266 -10.562 1 90 38 GLU B N 1
ATOM 1338 C CA . GLU B 1 38 ? -7.52 -6.352 -10.742 1 90 38 GLU B CA 1
ATOM 1339 C C . GLU B 1 38 ? -6.523 -6.406 -9.586 1 90 38 GLU B C 1
ATOM 1341 O O . GLU B 1 38 ? -6.027 -5.371 -9.141 1 90 38 GLU B O 1
ATOM 1346 N N . LEU B 1 39 ? -6.328 -7.652 -9.078 1 91.88 39 LEU B N 1
ATOM 1347 C CA . LEU B 1 39 ? -5.387 -7.824 -7.977 1 91.88 39 LEU B CA 1
ATOM 1348 C C . LEU B 1 39 ? -4.094 -8.469 -8.461 1 91.88 39 LEU B C 1
ATOM 1350 O O . LEU B 1 39 ? -4.121 -9.5 -9.141 1 91.88 39 LEU B O 1
ATOM 1354 N N . ILE B 1 40 ? -3.002 -7.859 -8.25 1 94.25 40 ILE B N 1
ATOM 1355 C CA . ILE B 1 40 ? -1.688 -8.375 -8.609 1 94.25 40 ILE B CA 1
ATOM 1356 C C . ILE B 1 40 ? -0.89 -8.688 -7.344 1 94.25 40 ILE B C 1
ATOM 1358 O O . ILE B 1 40 ? -0.695 -7.812 -6.496 1 94.25 40 ILE B O 1
ATOM 1362 N N . LEU B 1 41 ? -0.462 -9.906 -7.129 1 96.06 41 LEU B N 1
ATOM 1363 C CA . LEU B 1 41 ? 0.445 -10.312 -6.062 1 96.06 41 LEU B CA 1
ATOM 1364 C C . LEU B 1 41 ? 1.897 -10.219 -6.516 1 96.06 41 LEU B C 1
ATOM 1366 O O . LEU B 1 41 ? 2.332 -10.984 -7.379 1 96.06 41 LEU B O 1
ATOM 1370 N N . LEU B 1 42 ? 2.676 -9.352 -6.012 1 96.06 42 LEU B N 1
ATOM 1371 C CA . LEU B 1 42 ? 4.066 -9.148 -6.402 1 96.06 42 LEU B CA 1
ATOM 1372 C C . LEU B 1 42 ? 5.012 -9.82 -5.406 1 96.06 42 LEU B C 1
ATOM 1374 O O . LEU B 1 42 ? 4.914 -9.586 -4.199 1 96.06 42 LEU B O 1
ATOM 1378 N N . HIS B 1 43 ? 5.879 -10.562 -5.805 1 94.5 43 HIS B N 1
ATOM 1379 C CA . HIS B 1 43 ? 6.938 -11.156 -4.996 1 94.5 43 HIS B CA 1
ATOM 1380 C C . HIS B 1 43 ? 8.312 -10.875 -5.602 1 94.5 43 HIS B C 1
ATOM 1382 O O . HIS B 1 43 ? 8.555 -11.188 -6.77 1 94.5 43 HIS B O 1
ATOM 1388 N N . ILE B 1 44 ? 9.156 -10.227 -4.887 1 90.69 44 ILE B N 1
ATOM 1389 C CA . ILE B 1 44 ? 10.523 -9.969 -5.312 1 90.69 44 ILE B CA 1
ATOM 1390 C C . ILE B 1 44 ? 11.422 -11.133 -4.902 1 90.69 44 ILE B C 1
ATOM 1392 O O . ILE B 1 44 ? 11.508 -11.477 -3.723 1 90.69 44 ILE B O 1
ATOM 1396 N N . GLU B 1 45 ? 12.047 -11.758 -5.816 1 86.5 45 GLU B N 1
ATOM 1397 C CA . GLU B 1 45 ? 12.945 -12.883 -5.578 1 86.5 45 GLU B CA 1
ATOM 1398 C C . GLU B 1 45 ? 14.375 -12.406 -5.348 1 86.5 45 GLU B C 1
ATOM 1400 O O . GLU B 1 45 ? 14.828 -11.461 -5.988 1 86.5 45 GLU B O 1
ATOM 1405 N N . ASN B 1 46 ? 15 -12.789 -4.227 1 71.19 46 ASN B N 1
ATOM 1406 C CA . ASN B 1 46 ? 16.406 -12.516 -4.008 1 71.19 46 ASN B CA 1
ATOM 1407 C C . ASN B 1 46 ? 17.297 -13.57 -4.672 1 71.19 46 ASN B C 1
ATOM 1409 O O . ASN B 1 46 ? 17.312 -14.727 -4.246 1 71.19 46 ASN B O 1
ATOM 1413 N N . SER B 1 47 ? 17.562 -13.547 -5.867 1 62.09 47 SER B N 1
ATOM 1414 C CA . SER B 1 47 ? 18.391 -14.539 -6.543 1 62.09 47 SER B CA 1
ATOM 1415 C C . SER B 1 47 ? 19.641 -14.875 -5.734 1 62.09 47 SER B C 1
ATOM 1417 O O . SER B 1 47 ? 20.172 -15.977 -5.832 1 62.09 47 SER B O 1
ATOM 1419 N N . GLY B 1 48 ? 20.281 -13.906 -5.035 1 53.59 48 GLY B N 1
ATOM 1420 C CA . GLY B 1 48 ? 21.531 -14.289 -4.414 1 53.59 48 GLY B CA 1
ATOM 1421 C C . GLY B 1 48 ? 21.359 -15.328 -3.32 1 53.59 48 GLY B C 1
ATOM 1422 O O . GLY B 1 48 ? 22.359 -15.875 -2.822 1 53.59 48 GLY B O 1
ATOM 1423 N N . SER B 1 49 ? 20.281 -15.297 -2.654 1 48 49 SER B N 1
ATOM 1424 C CA . SER B 1 49 ? 20.25 -16.188 -1.495 1 48 49 SER B CA 1
ATOM 1425 C C . SER B 1 49 ? 20.375 -17.641 -1.911 1 48 49 SER B C 1
ATOM 1427 O O . SER B 1 49 ? 20.891 -18.469 -1.149 1 48 49 SER B O 1
ATOM 1429 N N . TRP B 1 50 ? 19.844 -18.016 -3.021 1 43.25 50 TRP B N 1
ATOM 1430 C CA . TRP B 1 50 ? 19.938 -19.438 -3.338 1 43.25 50 TRP B CA 1
ATOM 1431 C C . TRP B 1 50 ? 21.359 -19.797 -3.793 1 43.25 50 TRP B C 1
ATOM 1433 O O . TRP B 1 50 ? 21.766 -20.953 -3.719 1 43.25 50 TRP B O 1
ATOM 1443 N N . ARG B 1 51 ? 22.031 -18.844 -4.41 1 43.44 51 ARG B N 1
ATOM 1444 C CA . ARG B 1 51 ? 23.312 -19.297 -4.949 1 43.44 51 ARG B CA 1
ATOM 1445 C C . ARG B 1 51 ? 24.281 -19.656 -3.826 1 43.44 51 ARG B C 1
ATOM 1447 O O . ARG B 1 51 ? 25.172 -20.484 -4.012 1 43.44 51 ARG B O 1
ATOM 1454 N N . ASN B 1 52 ? 24.25 -18.891 -2.74 1 40.16 52 ASN B N 1
ATOM 1455 C CA . ASN B 1 52 ? 25.344 -19.094 -1.806 1 40.16 52 ASN B CA 1
ATOM 1456 C C . ASN B 1 52 ? 25.188 -20.406 -1.041 1 40.16 52 ASN B C 1
ATOM 1458 O O . ASN B 1 52 ? 26.109 -20.859 -0.374 1 40.16 52 ASN B O 1
ATOM 1462 N N . THR B 1 53 ? 24 -20.859 -0.869 1 38.97 53 THR B N 1
ATOM 1463 C CA . THR B 1 53 ? 23.969 -22.031 -0.014 1 38.97 53 THR B CA 1
ATOM 1464 C C . THR B 1 53 ? 24.641 -23.219 -0.706 1 38.97 53 THR B C 1
ATOM 1466 O O . THR B 1 53 ? 25.25 -24.062 -0.049 1 38.97 53 THR B O 1
ATOM 1469 N N . PHE B 1 54 ? 24.406 -23.312 -2.076 1 39.38 54 PHE B N 1
ATOM 1470 C CA . PHE B 1 54 ? 24.812 -24.609 -2.625 1 39.38 54 PHE B CA 1
ATOM 1471 C C . PHE B 1 54 ? 26.297 -24.594 -2.977 1 39.38 54 PHE B C 1
ATOM 1473 O O . PHE B 1 54 ? 26.875 -25.641 -3.283 1 39.38 54 PHE B O 1
ATOM 1480 N N . THR B 1 55 ? 26.828 -23.328 -3.094 1 40.97 55 THR B N 1
ATOM 1481 C CA . THR B 1 55 ? 28.172 -23.422 -3.619 1 40.97 55 THR B CA 1
ATOM 1482 C C . THR B 1 55 ? 29.141 -23.969 -2.559 1 40.97 55 THR B C 1
ATOM 1484 O O . THR B 1 55 ? 30.266 -24.328 -2.869 1 40.97 55 THR B O 1
ATOM 1487 N N . THR B 1 56 ? 28.734 -23.672 -1.297 1 40.59 56 THR B N 1
ATOM 1488 C CA . THR B 1 56 ? 29.828 -23.969 -0.388 1 40.59 56 THR B CA 1
ATOM 1489 C C . THR B 1 56 ? 30.094 -25.469 -0.331 1 40.59 56 THR B C 1
ATOM 1491 O O . THR B 1 56 ? 31.234 -25.906 -0.166 1 40.59 56 THR B O 1
ATOM 1494 N N . PHE B 1 57 ? 28.953 -26.234 -0.22 1 38.59 57 PHE B N 1
ATOM 1495 C CA . PHE B 1 57 ? 29.297 -27.547 0.301 1 38.59 57 PHE B CA 1
ATOM 1496 C C . PHE B 1 57 ? 29.875 -28.422 -0.798 1 38.59 57 PHE B C 1
ATOM 1498 O O . PHE B 1 57 ? 30.156 -29.609 -0.571 1 38.59 57 PHE B O 1
ATOM 1505 N N . ILE B 1 58 ? 29.516 -27.969 -2.086 1 36.53 58 ILE B N 1
ATOM 1506 C CA . ILE B 1 58 ? 29.875 -29.016 -3.025 1 36.53 58 ILE B CA 1
ATOM 1507 C C . ILE B 1 58 ? 31.391 -29.047 -3.197 1 36.53 58 ILE B C 1
ATOM 1509 O O . ILE B 1 58 ? 31.938 -28.359 -4.059 1 36.53 58 ILE B O 1
ATOM 1513 N N . LYS B 1 59 ? 32.094 -28.828 -2.078 1 37.88 59 LYS B N 1
ATOM 1514 C CA . LYS B 1 59 ? 33.469 -29.266 -2.293 1 37.88 59 LYS B CA 1
ATOM 1515 C C . LYS B 1 59 ? 33.5 -30.656 -2.912 1 37.88 59 LYS B C 1
ATOM 1517 O O . LYS B 1 59 ? 33 -31.625 -2.33 1 37.88 59 LYS B O 1
ATOM 1522 N N . ARG B 1 60 ? 33.562 -30.688 -4.293 1 35.69 60 ARG B N 1
ATOM 1523 C CA . ARG B 1 60 ? 33.812 -31.859 -5.121 1 35.69 60 ARG B CA 1
ATOM 1524 C C . ARG B 1 60 ? 34.906 -32.75 -4.531 1 35.69 60 ARG B C 1
ATOM 1526 O O . ARG B 1 60 ? 36.062 -32.344 -4.434 1 35.69 60 ARG B O 1
ATOM 1533 N N . PRO B 1 61 ? 34.656 -33.625 -3.596 1 37.12 61 PRO B N 1
ATOM 1534 C CA . PRO B 1 61 ? 35.75 -34.562 -3.588 1 37.12 61 PRO B CA 1
ATOM 1535 C C . PRO B 1 61 ? 36.094 -35.062 -4.988 1 37.12 61 PRO B C 1
ATOM 1537 O O . PRO B 1 61 ? 35.281 -35 -5.898 1 37.12 61 PRO B O 1
ATOM 1540 N N . SER B 1 62 ? 37.406 -35.281 -5.441 1 36.59 62 SER B N 1
ATOM 1541 C CA . SER B 1 62 ? 38.031 -35.781 -6.664 1 36.59 62 SER B CA 1
ATOM 1542 C C . SER B 1 62 ? 37.312 -37 -7.211 1 36.59 62 SER B C 1
ATOM 1544 O O . SER B 1 62 ? 37.281 -37.219 -8.422 1 36.59 62 SER B O 1
ATOM 1546 N N . SER B 1 63 ? 37.125 -38.062 -6.32 1 34.62 63 SER B N 1
ATOM 1547 C CA . SER B 1 63 ? 37.219 -39.312 -7.078 1 34.62 63 SER B CA 1
ATOM 1548 C C . SER B 1 63 ? 36.094 -39.438 -8.078 1 34.62 63 SER B C 1
ATOM 1550 O O . SER B 1 63 ? 36.312 -39.625 -9.273 1 34.62 63 SER B O 1
ATOM 1552 N N . GLY B 1 64 ? 35.188 -40.594 -7.828 1 36.09 64 GLY B N 1
ATOM 1553 C CA . GLY B 1 64 ? 34.406 -41.438 -8.711 1 36.09 64 GLY B CA 1
ATOM 1554 C C . GLY B 1 64 ? 33.219 -40.719 -9.312 1 36.09 64 GLY B C 1
ATOM 1555 O O . GLY B 1 64 ? 32.844 -39.656 -8.844 1 36.09 64 GLY B O 1
ATOM 1556 N N . ALA B 1 65 ? 32.719 -41.188 -10.547 1 35.25 65 ALA B N 1
ATOM 1557 C CA . ALA B 1 65 ? 31.781 -40.75 -11.578 1 35.25 65 ALA B CA 1
ATOM 1558 C C . ALA B 1 65 ? 30.406 -40.438 -10.977 1 35.25 65 ALA B C 1
ATOM 1560 O O . ALA B 1 65 ? 29.406 -40.406 -11.688 1 35.25 65 ALA B O 1
ATOM 1561 N N . HIS B 1 66 ? 30.281 -40.406 -9.586 1 33.81 66 HIS B N 1
ATOM 1562 C CA . HIS B 1 66 ? 28.859 -40.438 -9.281 1 33.81 66 HIS B CA 1
ATOM 1563 C C . HIS B 1 66 ? 28.141 -39.25 -9.898 1 33.81 66 HIS B C 1
ATOM 1565 O O . HIS B 1 66 ? 28.672 -38.156 -9.922 1 33.81 66 HIS B O 1
ATOM 1571 N N . HIS B 1 67 ? 27.188 -39.562 -10.82 1 33.88 67 HIS B N 1
ATOM 1572 C CA . HIS B 1 67 ? 26.172 -38.719 -11.422 1 33.88 67 HIS B CA 1
ATOM 1573 C C . HIS B 1 67 ? 25.516 -37.812 -10.375 1 33.88 67 HIS B C 1
ATOM 1575 O O . HIS B 1 67 ? 24.844 -38.312 -9.469 1 33.88 67 HIS B O 1
ATOM 1581 N N . THR B 1 68 ? 26.297 -36.938 -9.852 1 35.03 68 THR B N 1
ATOM 1582 C CA . THR B 1 68 ? 25.688 -35.938 -8.992 1 35.03 68 THR B CA 1
ATOM 1583 C C . THR B 1 68 ? 24.453 -35.344 -9.656 1 35.03 68 THR B C 1
ATOM 1585 O O . THR B 1 68 ? 24.547 -34.656 -10.68 1 35.03 68 THR B O 1
ATOM 1588 N N . THR B 1 69 ? 23.406 -36.219 -9.742 1 33.62 69 THR B N 1
ATOM 1589 C CA . THR B 1 69 ? 22.156 -35.562 -10.055 1 33.62 69 THR B CA 1
ATOM 1590 C C . THR B 1 69 ? 21.984 -34.281 -9.203 1 33.62 69 THR B C 1
ATOM 1592 O O . THR B 1 69 ? 21.969 -34.375 -7.973 1 33.62 69 THR B O 1
ATOM 1595 N N . SER B 1 70 ? 22.641 -33.219 -9.609 1 35.97 70 SER B N 1
ATOM 1596 C CA . SER B 1 70 ? 22.328 -31.875 -9.133 1 35.97 70 SER B CA 1
ATOM 1597 C C . SER B 1 70 ? 20.828 -31.734 -8.844 1 35.97 70 SER B C 1
ATOM 1599 O O . SER B 1 70 ? 20.016 -31.703 -9.766 1 35.97 70 SER B O 1
ATOM 1601 N N . THR B 1 71 ? 20.375 -32.531 -7.91 1 34.22 71 THR B N 1
ATOM 1602 C CA . THR B 1 71 ? 19.062 -32.062 -7.453 1 34.22 71 THR B CA 1
ATOM 1603 C C . THR B 1 71 ? 19.062 -30.562 -7.227 1 34.22 71 THR B C 1
ATOM 1605 O O . THR B 1 71 ? 19.766 -30.062 -6.34 1 34.22 71 THR B O 1
ATOM 1608 N N . SER B 1 72 ? 19.109 -29.828 -8.297 1 36.94 72 SER B N 1
ATOM 1609 C CA . SER B 1 72 ? 18.672 -28.438 -8.211 1 36.94 72 SER B CA 1
ATOM 1610 C C . SER B 1 72 ? 17.625 -28.25 -7.105 1 36.94 72 SER B C 1
ATOM 1612 O O . SER B 1 72 ? 16.531 -28.797 -7.184 1 36.94 72 SER B O 1
ATOM 1614 N N . ILE B 1 73 ? 17.984 -28.391 -5.906 1 37.97 73 ILE B N 1
ATOM 1615 C CA . ILE B 1 73 ? 17.109 -27.906 -4.848 1 37.97 73 ILE B CA 1
ATOM 1616 C C . ILE B 1 73 ? 16.297 -26.719 -5.355 1 37.97 73 ILE B C 1
ATOM 1618 O O . ILE B 1 73 ? 16.859 -25.688 -5.719 1 37.97 73 ILE B O 1
ATOM 1622 N N . GLU B 1 74 ? 15.211 -26.891 -6.098 1 39.53 74 GLU B N 1
ATOM 1623 C CA . GLU B 1 74 ? 14.172 -26 -6.609 1 39.53 74 GLU B CA 1
ATOM 1624 C C . GLU B 1 74 ? 13.797 -24.938 -5.574 1 39.53 74 GLU B C 1
ATOM 1626 O O . GLU B 1 74 ? 12.883 -25.156 -4.77 1 39.53 74 GLU B O 1
ATOM 1631 N N . GLY B 1 75 ? 14.648 -24.312 -4.816 1 46.19 75 GLY B N 1
ATOM 1632 C CA . GLY B 1 75 ? 14.422 -23.125 -4.023 1 46.19 75 GLY B CA 1
ATOM 1633 C C . GLY B 1 75 ? 13.289 -22.266 -4.543 1 46.19 75 GLY B C 1
ATOM 1634 O O . GLY B 1 75 ? 12.648 -21.531 -3.779 1 46.19 75 GLY B O 1
ATOM 1635 N N . GLY B 1 76 ? 13.023 -22.266 -5.875 1 51.84 76 GLY B N 1
ATOM 1636 C CA . GLY B 1 76 ? 11.898 -21.656 -6.57 1 51.84 76 GLY B CA 1
ATOM 1637 C C . GLY B 1 76 ? 10.562 -22.266 -6.184 1 51.84 76 GLY B C 1
ATOM 1638 O O . GLY B 1 76 ? 9.508 -21.641 -6.379 1 51.84 76 GLY B O 1
ATOM 1639 N N . GLY B 1 77 ? 10.609 -23.5 -5.637 1 56.69 77 GLY B N 1
ATOM 1640 C CA . GLY B 1 77 ? 9.367 -24.219 -5.379 1 56.69 77 GLY B CA 1
ATOM 1641 C C . GLY B 1 77 ? 8.586 -23.656 -4.211 1 56.69 77 GLY B C 1
ATOM 1642 O O . GLY B 1 77 ? 7.355 -23.547 -4.277 1 56.69 77 GLY B O 1
ATOM 1643 N N . GLY B 1 78 ? 9.359 -23.281 -3.129 1 60.88 78 GLY B N 1
ATOM 1644 C CA . GLY B 1 78 ? 8.68 -22.781 -1.943 1 60.88 78 GLY B CA 1
ATOM 1645 C C . GLY B 1 78 ? 7.996 -21.453 -2.162 1 60.88 78 GLY B C 1
ATOM 1646 O O . GLY B 1 78 ? 6.855 -21.25 -1.733 1 60.88 78 GLY B O 1
ATOM 1647 N N . ASP B 1 79 ? 8.758 -20.625 -2.91 1 67.25 79 ASP B N 1
ATOM 1648 C CA . ASP B 1 79 ? 8.188 -19.312 -3.193 1 67.25 79 ASP B CA 1
ATOM 1649 C C . ASP B 1 79 ? 6.938 -19.438 -4.066 1 67.25 79 ASP B C 1
ATOM 1651 O O . ASP B 1 79 ? 5.953 -18.719 -3.855 1 67.25 79 ASP B O 1
ATOM 1655 N N . LEU B 1 80 ? 6.965 -20.469 -4.863 1 75.44 80 LEU B N 1
ATOM 1656 C CA . LEU B 1 80 ? 5.832 -20.641 -5.77 1 75.44 80 LEU B CA 1
ATOM 1657 C C . LEU B 1 80 ? 4.621 -21.188 -5.031 1 75.44 80 LEU B C 1
ATOM 1659 O O . LEU B 1 80 ? 3.486 -20.797 -5.301 1 75.44 80 LEU B O 1
ATOM 1663 N N . GLU B 1 81 ? 4.922 -21.969 -4.02 1 86.19 81 GLU B N 1
ATOM 1664 C CA . GLU B 1 81 ? 3.799 -22.609 -3.344 1 86.19 81 GLU B CA 1
ATOM 1665 C C . GLU B 1 81 ? 2.984 -21.594 -2.539 1 86.19 81 GLU B C 1
ATOM 1667 O O . GLU B 1 81 ? 1.755 -21.578 -2.627 1 86.19 81 GLU B O 1
ATOM 1672 N N . PHE B 1 82 ? 3.652 -20.812 -1.734 1 90.5 82 PHE B N 1
ATOM 1673 C CA . PHE B 1 82 ? 2.885 -19.891 -0.909 1 90.5 82 PHE B CA 1
ATOM 1674 C C . PHE B 1 82 ? 2.139 -18.891 -1.774 1 90.5 82 PHE B C 1
ATOM 1676 O O . PHE B 1 82 ? 1.015 -18.5 -1.452 1 90.5 82 PHE B O 1
ATOM 1683 N N . LEU B 1 83 ? 2.748 -18.469 -2.941 1 93.38 83 LEU B N 1
ATOM 1684 C CA . LEU B 1 83 ? 2.098 -17.531 -3.844 1 93.38 83 LEU B CA 1
ATOM 1685 C C . LEU B 1 83 ? 0.823 -18.125 -4.43 1 93.38 83 LEU B C 1
ATOM 1687 O O . LEU B 1 83 ? -0.203 -17.453 -4.52 1 93.38 83 LEU B O 1
ATOM 1691 N N . GLU B 1 84 ? 0.885 -19.375 -4.793 1 92.81 84 GLU B N 1
ATOM 1692 C CA . GLU B 1 84 ? -0.289 -20.062 -5.328 1 92.81 84 GLU B CA 1
ATOM 1693 C C . GLU B 1 84 ? -1.376 -20.203 -4.27 1 92.81 84 GLU B C 1
ATOM 1695 O O . GLU B 1 84 ? -2.564 -20.062 -4.566 1 92.81 84 GLU B O 1
ATOM 1700 N N . GLN B 1 85 ? -0.94 -20.484 -3.084 1 91.88 85 GLN B N 1
ATOM 1701 C CA . GLN B 1 85 ? -1.896 -20.562 -1.984 1 91.88 85 GLN B CA 1
ATOM 1702 C C . GLN B 1 85 ? -2.578 -19.219 -1.748 1 91.88 85 GLN B C 1
ATOM 1704 O O . GLN B 1 85 ? -3.791 -19.156 -1.527 1 91.88 85 GLN B O 1
ATOM 1709 N N . MET B 1 86 ? -1.783 -18.172 -1.786 1 92.88 86 MET B N 1
ATOM 1710 C CA . MET B 1 86 ? -2.348 -16.844 -1.62 1 92.88 86 MET B CA 1
ATOM 1711 C C . MET B 1 86 ? -3.334 -16.531 -2.74 1 92.88 86 MET B C 1
ATOM 1713 O O . MET B 1 86 ? -4.41 -15.977 -2.49 1 92.88 86 MET B O 1
ATOM 1717 N N . LYS B 1 87 ? -2.947 -16.844 -3.957 1 93.44 87 LYS B N 1
ATOM 1718 C CA . LYS B 1 87 ? -3.834 -16.625 -5.094 1 93.44 87 LYS B CA 1
ATOM 1719 C C . LYS B 1 87 ? -5.152 -17.375 -4.926 1 93.44 87 LYS B C 1
ATOM 1721 O O . LYS B 1 87 ? -6.227 -16.812 -5.141 1 93.44 87 LYS B O 1
ATOM 1726 N N . LYS B 1 88 ? -5.09 -18.594 -4.566 1 92.81 88 LYS B N 1
ATOM 1727 C CA . LYS B 1 88 ? -6.285 -19.406 -4.375 1 92.81 88 LYS B CA 1
ATOM 1728 C C . LYS B 1 88 ? -7.184 -18.828 -3.289 1 92.81 88 LYS B C 1
ATOM 1730 O O . LYS B 1 88 ? -8.406 -18.812 -3.432 1 92.81 88 LYS B O 1
ATOM 1735 N N . ALA B 1 89 ? -6.562 -18.391 -2.182 1 89.69 89 ALA B N 1
ATOM 1736 C CA . ALA B 1 89 ? -7.324 -17.766 -1.1 1 89.69 89 ALA B CA 1
ATOM 1737 C C . ALA B 1 89 ? -8.062 -16.531 -1.592 1 89.69 89 ALA B C 1
ATOM 1739 O O . ALA B 1 89 ? -9.219 -16.297 -1.227 1 89.69 89 ALA B O 1
ATOM 1740 N N . CYS B 1 90 ? -7.371 -15.727 -2.395 1 89.62 90 CYS B N 1
ATOM 1741 C CA . CYS B 1 90 ? -7.984 -14.531 -2.959 1 89.62 90 CYS B CA 1
ATOM 1742 C C . CYS B 1 90 ? -9.172 -14.891 -3.84 1 89.62 90 CYS B C 1
ATOM 1744 O O . CYS B 1 90 ? -10.242 -14.281 -3.729 1 89.62 90 CYS B O 1
ATOM 1746 N N . GLU B 1 91 ? -8.977 -15.875 -4.703 1 89.75 91 GLU B N 1
ATOM 1747 C CA . GLU B 1 91 ? -10.008 -16.281 -5.652 1 89.75 91 GLU B CA 1
ATOM 1748 C C . GLU B 1 91 ? -11.211 -16.875 -4.938 1 89.75 91 GLU B C 1
ATOM 1750 O O . GLU B 1 91 ? -12.344 -16.766 -5.402 1 89.75 91 GLU B O 1
ATOM 1755 N N . ALA B 1 92 ? -10.953 -17.531 -3.824 1 88.81 92 ALA B N 1
ATOM 1756 C CA . ALA B 1 92 ? -12.047 -18.094 -3.029 1 88.81 92 ALA B CA 1
ATOM 1757 C C . ALA B 1 92 ? -12.891 -16.984 -2.396 1 88.81 92 ALA B C 1
ATOM 1759 O O . ALA B 1 92 ? -14.117 -17.094 -2.334 1 88.81 92 ALA B O 1
ATOM 1760 N N . LEU B 1 93 ? -12.211 -15.953 -1.916 1 83.62 93 LEU B N 1
ATOM 1761 C CA . LEU B 1 93 ? -12.898 -14.859 -1.232 1 83.62 93 LEU B CA 1
ATOM 1762 C C . LEU B 1 93 ? -13.547 -13.914 -2.236 1 83.62 93 LEU B C 1
ATOM 1764 O O . LEU B 1 93 ? -14.609 -13.352 -1.962 1 83.62 93 LEU B O 1
ATOM 1768 N N . GLN B 1 94 ? -12.859 -13.758 -3.377 1 85.44 94 GLN B N 1
ATOM 1769 C CA . GLN B 1 94 ? -13.359 -12.859 -4.41 1 85.44 94 GLN B CA 1
ATOM 1770 C C . GLN B 1 94 ? -13.25 -13.492 -5.793 1 85.44 94 GLN B C 1
ATOM 1772 O O . GLN B 1 94 ? -12.375 -13.133 -6.582 1 85.44 94 GLN B O 1
ATOM 1777 N N . PRO B 1 95 ? -14.227 -14.281 -6.156 1 86.12 95 PRO B N 1
ATOM 1778 C CA . PRO B 1 95 ? -14.141 -15.055 -7.398 1 86.12 95 PRO B CA 1
ATOM 1779 C C . PRO B 1 95 ? -14.227 -14.18 -8.648 1 86.12 95 PRO B C 1
ATOM 1781 O O . PRO B 1 95 ? -13.828 -14.609 -9.734 1 86.12 95 PRO B O 1
ATOM 1784 N N . LYS B 1 96 ? -14.672 -12.992 -8.531 1 83.94 96 LYS B N 1
ATOM 1785 C CA . LYS B 1 96 ? -14.906 -12.156 -9.703 1 83.94 96 LYS B CA 1
ATOM 1786 C C . LYS B 1 96 ? -13.703 -11.25 -9.984 1 83.94 96 LYS B C 1
ATOM 1788 O O . LYS B 1 96 ? -13.68 -10.539 -10.992 1 83.94 96 LYS B O 1
ATOM 1793 N N . ILE B 1 97 ? -12.75 -11.242 -9.109 1 83.5 97 ILE B N 1
ATOM 1794 C CA . ILE B 1 97 ? -11.594 -10.367 -9.273 1 83.5 97 ILE B CA 1
ATOM 1795 C C . ILE B 1 97 ? -10.422 -11.172 -9.828 1 83.5 97 ILE B C 1
ATOM 1797 O O . ILE B 1 97 ? -10.023 -12.188 -9.25 1 83.5 97 ILE B O 1
ATOM 1801 N N . PRO B 1 98 ? -10.016 -10.773 -11.078 1 90.31 98 PRO B N 1
ATOM 1802 C CA . PRO B 1 98 ? -8.805 -11.438 -11.562 1 90.31 98 PRO B CA 1
ATOM 1803 C C . PRO B 1 98 ? -7.613 -11.25 -10.625 1 90.31 98 PRO B C 1
ATOM 1805 O O . PRO B 1 98 ? -7.379 -10.141 -10.141 1 90.31 98 PRO B O 1
ATOM 1808 N N . VAL B 1 99 ? -6.922 -12.344 -10.281 1 92.06 99 VAL B N 1
ATOM 1809 C CA . VAL B 1 99 ? -5.727 -12.312 -9.445 1 92.06 99 VAL B CA 1
ATOM 1810 C C . VAL B 1 99 ? -4.52 -12.797 -10.242 1 92.06 99 VAL B C 1
ATOM 1812 O O . VAL B 1 99 ? -4.543 -13.883 -10.82 1 92.06 99 VAL B O 1
ATOM 1815 N N . HIS B 1 100 ? -3.455 -11.977 -10.352 1 94.62 100 HIS B N 1
ATOM 1816 C CA . HIS B 1 100 ? -2.225 -12.305 -11.062 1 94.62 100 HIS B CA 1
ATOM 1817 C C . HIS B 1 100 ? -1.033 -12.344 -10.109 1 94.62 100 HIS B C 1
ATOM 1819 O O . HIS B 1 100 ? -0.96 -11.547 -9.172 1 94.62 100 HIS B O 1
ATOM 1825 N N . ILE B 1 101 ? -0.193 -13.266 -10.383 1 95.19 101 ILE B N 1
ATOM 1826 C CA . ILE B 1 101 ? 1.062 -13.32 -9.641 1 95.19 101 ILE B CA 1
ATOM 1827 C C . ILE B 1 101 ? 2.188 -12.719 -10.484 1 95.19 101 ILE B C 1
ATOM 1829 O O . ILE B 1 101 ? 2.326 -13.047 -11.664 1 95.19 101 ILE B O 1
ATOM 1833 N N . GLU B 1 102 ? 2.893 -11.852 -10.008 1 94.38 102 GLU B N 1
ATOM 1834 C CA . GLU B 1 102 ? 4.082 -11.273 -10.625 1 94.38 102 GLU B CA 1
ATOM 1835 C C . GLU B 1 102 ? 5.332 -11.562 -9.797 1 94.38 102 GLU B C 1
ATOM 1837 O O . GLU B 1 102 ? 5.449 -11.109 -8.656 1 94.38 102 GLU B O 1
ATOM 1842 N N . ARG B 1 103 ? 6.203 -12.352 -10.258 1 92.62 103 ARG B N 1
ATOM 1843 C CA . ARG B 1 103 ? 7.492 -12.625 -9.633 1 92.62 103 ARG B CA 1
ATOM 1844 C C . ARG B 1 103 ? 8.617 -11.875 -10.336 1 92.62 103 ARG B C 1
ATOM 1846 O O . ARG B 1 103 ? 8.75 -11.953 -11.562 1 92.62 103 ARG B O 1
ATOM 1853 N N . VAL B 1 104 ? 9.391 -11.203 -9.641 1 90.69 104 VAL B N 1
ATOM 1854 C CA . VAL B 1 104 ? 10.422 -10.375 -10.242 1 90.69 104 VAL B CA 1
ATOM 1855 C C . VAL B 1 104 ? 11.734 -10.531 -9.477 1 90.69 104 VAL B C 1
ATOM 1857 O O . VAL B 1 104 ? 11.734 -10.594 -8.242 1 90.69 104 VAL B O 1
ATOM 1860 N N . ASP B 1 105 ? 12.781 -10.617 -10.148 1 87 105 ASP B N 1
ATOM 1861 C CA . ASP B 1 105 ? 14.102 -10.625 -9.539 1 87 105 ASP B CA 1
ATOM 1862 C C . ASP B 1 105 ? 14.508 -9.227 -9.078 1 87 105 ASP B C 1
ATOM 1864 O O . ASP B 1 105 ? 14.25 -8.242 -9.773 1 87 105 ASP B O 1
ATOM 1868 N N . MET B 1 106 ? 15.07 -9.148 -7.875 1 83.62 106 MET B N 1
ATOM 1869 C CA . MET B 1 106 ? 15.484 -7.871 -7.301 1 83.62 106 MET B CA 1
ATOM 1870 C C . MET B 1 106 ? 16.406 -7.121 -8.25 1 83.62 106 MET B C 1
ATOM 1872 O O . MET B 1 106 ? 16.422 -5.887 -8.266 1 83.62 106 MET B O 1
ATOM 1876 N N . GLY B 1 107 ? 17.1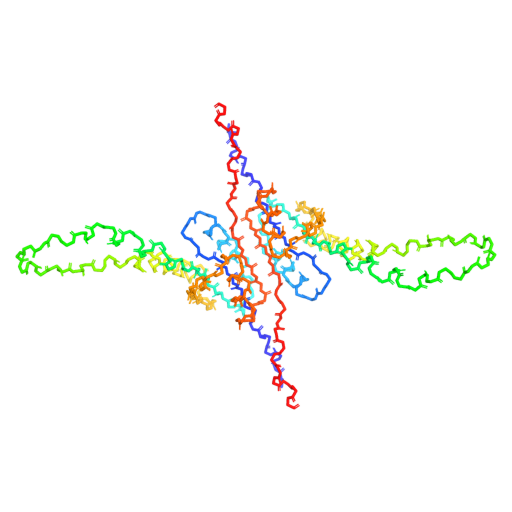25 -7.824 -9.227 1 77.75 107 GLY B N 1
ATOM 1877 C CA . GLY B 1 107 ? 17.984 -7.227 -10.242 1 77.75 107 GLY B CA 1
ATOM 1878 C C . GLY B 1 107 ? 19.047 -6.309 -9.672 1 77.75 107 GLY B C 1
ATOM 1879 O O . GLY B 1 107 ? 19.328 -5.246 -10.227 1 77.75 107 GLY B O 1
ATOM 1880 N N . GLY B 1 108 ? 19.625 -6.625 -8.469 1 78.94 108 GLY B N 1
ATOM 1881 C CA . GLY B 1 108 ? 20.688 -5.844 -7.871 1 78.94 108 GLY B CA 1
ATOM 1882 C C . GLY B 1 108 ? 20.188 -4.648 -7.082 1 78.94 108 GLY B C 1
ATOM 1883 O O . GLY B 1 108 ? 20.969 -3.926 -6.469 1 78.94 108 GLY B O 1
ATOM 1884 N N . LYS B 1 109 ? 18.938 -4.355 -7.176 1 80.44 109 LYS B N 1
ATOM 1885 C CA . LYS B 1 109 ? 18.359 -3.26 -6.41 1 80.44 109 LYS B CA 1
ATOM 1886 C C . LYS B 1 109 ? 17.922 -3.73 -5.023 1 80.44 109 LYS B C 1
ATOM 1888 O O . LYS B 1 109 ? 17.891 -4.934 -4.75 1 80.44 109 LYS B O 1
ATOM 1893 N N . ASP B 1 110 ? 17.688 -2.785 -4.172 1 85.88 110 ASP B N 1
ATOM 1894 C CA . ASP B 1 110 ? 17.047 -3.168 -2.92 1 85.88 110 ASP B CA 1
ATOM 1895 C C . ASP B 1 110 ? 15.562 -3.473 -3.135 1 85.88 110 ASP B C 1
ATOM 1897 O O . ASP B 1 110 ? 14.969 -3.041 -4.129 1 85.88 110 ASP B O 1
ATOM 1901 N N . LYS B 1 111 ? 15.023 -4.207 -2.346 1 86.56 111 LYS B N 1
ATOM 1902 C CA . LYS B 1 111 ? 13.664 -4.719 -2.477 1 86.56 111 LYS B CA 1
ATOM 1903 C C . LYS B 1 111 ? 12.664 -3.582 -2.658 1 86.56 111 LYS B C 1
ATOM 1905 O O . LYS B 1 111 ? 11.773 -3.662 -3.51 1 86.56 111 LYS B O 1
ATOM 1910 N N . ALA B 1 112 ? 12.797 -2.531 -1.882 1 86.06 112 ALA B N 1
ATOM 1911 C CA . ALA B 1 112 ? 11.883 -1.397 -1.962 1 86.06 112 ALA B CA 1
ATOM 1912 C C . ALA B 1 112 ? 11.898 -0.772 -3.354 1 86.06 112 ALA B C 1
ATOM 1914 O O . ALA B 1 112 ? 10.844 -0.495 -3.932 1 86.06 112 ALA B O 1
ATOM 1915 N N . SER B 1 113 ? 13.094 -0.57 -3.863 1 87.19 113 SER B N 1
ATOM 1916 C CA . SER B 1 113 ? 13.25 0.007 -5.195 1 87.19 113 SER B CA 1
ATOM 1917 C C . SER B 1 113 ? 12.656 -0.905 -6.266 1 87.19 113 SER B C 1
ATOM 1919 O O . SER B 1 113 ? 12.031 -0.431 -7.215 1 87.19 113 SER B O 1
ATOM 1921 N N . ALA B 1 114 ? 12.883 -2.199 -6.125 1 89.44 114 ALA B N 1
ATOM 1922 C CA . ALA B 1 114 ? 12.336 -3.162 -7.074 1 89.44 114 ALA B CA 1
ATOM 1923 C C . ALA B 1 114 ? 10.805 -3.133 -7.059 1 89.44 114 ALA B C 1
ATOM 1925 O O . ALA B 1 114 ? 10.172 -3.162 -8.117 1 89.44 114 ALA B O 1
ATOM 1926 N N . ILE B 1 115 ? 10.195 -3.016 -5.879 1 91.75 115 ILE B N 1
ATOM 1927 C CA . ILE B 1 115 ? 8.742 -2.971 -5.723 1 91.75 115 ILE B CA 1
ATOM 1928 C C . ILE B 1 115 ? 8.188 -1.73 -6.418 1 91.75 115 ILE B C 1
ATOM 1930 O O . ILE B 1 115 ? 7.246 -1.824 -7.207 1 91.75 115 ILE B O 1
ATOM 1934 N N . LEU B 1 116 ? 8.812 -0.644 -6.145 1 88.31 116 LEU B N 1
ATOM 1935 C CA . LEU B 1 116 ? 8.32 0.612 -6.699 1 88.31 116 LEU B CA 1
ATOM 1936 C C . LEU B 1 116 ? 8.492 0.645 -8.211 1 88.31 116 LEU B C 1
ATOM 1938 O O . LEU B 1 116 ? 7.609 1.121 -8.93 1 88.31 116 LEU B O 1
ATOM 1942 N N . SER B 1 117 ? 9.625 0.169 -8.695 1 88.19 117 SER B N 1
ATOM 1943 C CA . SER B 1 117 ? 9.859 0.111 -10.141 1 88.19 117 SER B CA 1
ATOM 1944 C C . SER B 1 117 ? 8.828 -0.769 -10.836 1 88.19 117 SER B C 1
ATOM 1946 O O . SER B 1 117 ? 8.305 -0.402 -11.891 1 88.19 117 SER B O 1
ATOM 1948 N N . GLN B 1 118 ? 8.562 -1.905 -10.242 1 91.25 118 GLN B N 1
ATOM 1949 C CA . GLN B 1 118 ? 7.586 -2.818 -10.828 1 91.25 118 GLN B CA 1
ATOM 1950 C C . GLN B 1 118 ? 6.184 -2.215 -10.812 1 91.25 118 GLN B C 1
ATOM 1952 O O . GLN B 1 118 ? 5.406 -2.412 -11.742 1 91.25 118 GLN B O 1
ATOM 1957 N N . SER B 1 119 ? 5.809 -1.535 -9.695 1 91.81 119 SER B N 1
ATOM 1958 C CA . SER B 1 119 ? 4.504 -0.885 -9.609 1 91.81 119 SER B CA 1
ATOM 1959 C C . SER B 1 119 ? 4.32 0.14 -10.719 1 91.81 119 SER B C 1
ATOM 1961 O O . SER B 1 119 ? 3.234 0.258 -11.289 1 91.81 119 SER B O 1
ATOM 1963 N N . LYS B 1 120 ? 5.383 0.857 -11.062 1 87.81 120 LYS B N 1
ATOM 1964 C CA . LYS B 1 120 ? 5.332 1.836 -12.148 1 87.81 120 LYS B CA 1
ATOM 1965 C C . LYS B 1 120 ? 5.219 1.15 -13.5 1 87.81 120 LYS B C 1
ATOM 1967 O O . LYS B 1 120 ? 4.391 1.536 -14.328 1 87.81 120 LYS B O 1
ATOM 1972 N N . LYS B 1 121 ? 6.051 0.164 -13.75 1 89.69 121 LYS B N 1
ATOM 1973 C CA . LYS B 1 121 ? 6.074 -0.565 -15.016 1 89.69 121 LYS B CA 1
ATOM 1974 C C . LYS B 1 121 ? 4.703 -1.154 -15.336 1 89.69 121 LYS B C 1
ATOM 1976 O O . LYS B 1 121 ? 4.281 -1.16 -16.5 1 89.69 121 LYS B O 1
ATOM 1981 N N . LEU B 1 122 ? 3.969 -1.614 -14.336 1 91.19 122 LEU B N 1
ATOM 1982 C CA . LEU B 1 122 ? 2.697 -2.299 -14.539 1 91.19 122 LEU B CA 1
ATOM 1983 C C . LEU B 1 122 ? 1.529 -1.325 -14.414 1 91.19 122 LEU B C 1
ATOM 1985 O O . LEU B 1 122 ? 0.368 -1.738 -14.43 1 91.19 122 LEU B O 1
ATOM 1989 N N . SER B 1 123 ? 1.778 0.003 -14.234 1 90.19 123 SER B N 1
ATOM 1990 C CA . SER B 1 123 ? 0.773 1.056 -14.125 1 90.19 123 SER B CA 1
ATOM 1991 C C . SER B 1 123 ? -0.221 0.756 -13.008 1 90.19 123 SER B C 1
ATOM 1993 O O . SER B 1 123 ? -1.435 0.82 -13.211 1 90.19 123 SER B O 1
ATOM 1995 N N . ILE B 1 124 ? 0.306 0.383 -11.867 1 91.56 124 ILE B N 1
ATOM 1996 C CA . ILE B 1 124 ? -0.496 0.08 -10.68 1 91.56 124 ILE B CA 1
ATOM 1997 C C . ILE B 1 124 ? -1.151 1.356 -10.164 1 91.56 124 ILE B C 1
ATOM 1999 O O . ILE B 1 124 ? -0.518 2.414 -10.117 1 91.56 124 ILE B O 1
ATOM 2003 N N . ASP B 1 125 ? -2.418 1.17 -9.758 1 90.56 125 ASP B N 1
ATOM 2004 C CA . ASP B 1 125 ? -3.119 2.318 -9.195 1 90.56 125 ASP B CA 1
ATOM 2005 C C . ASP B 1 125 ? -2.861 2.434 -7.691 1 90.56 125 ASP B C 1
ATOM 2007 O O . ASP B 1 125 ? -2.652 3.533 -7.176 1 90.56 125 ASP B O 1
ATOM 2011 N N . VAL B 1 126 ? -2.869 1.313 -7.062 1 91.38 126 VAL B N 1
ATOM 2012 C CA . VAL B 1 126 ? -2.715 1.286 -5.613 1 91.38 126 VAL B CA 1
ATOM 2013 C C . VAL B 1 126 ? -1.758 0.165 -5.215 1 91.38 126 VAL B C 1
ATOM 2015 O O . VAL B 1 126 ? -1.925 -0.982 -5.637 1 91.38 126 VAL B O 1
ATOM 2018 N N . LEU B 1 127 ? -0.743 0.495 -4.465 1 93.94 127 LEU B N 1
ATOM 2019 C CA . LEU B 1 127 ? 0.216 -0.455 -3.914 1 93.94 127 LEU B CA 1
ATOM 2020 C C . LEU B 1 127 ? -0.029 -0.671 -2.424 1 93.94 127 LEU B C 1
ATOM 2022 O O . LEU B 1 127 ? -0.121 0.293 -1.66 1 93.94 127 LEU B O 1
ATOM 2026 N N . VAL B 1 128 ? -0.153 -1.91 -2.045 1 93.19 128 VAL B N 1
ATOM 2027 C CA . VAL B 1 128 ? -0.417 -2.287 -0.661 1 93.19 128 VAL B CA 1
ATOM 2028 C C . VAL B 1 128 ? 0.727 -3.15 -0.133 1 93.19 128 VAL B C 1
ATOM 2030 O O . VAL B 1 128 ? 1.073 -4.168 -0.735 1 93.19 128 VAL B O 1
ATOM 2033 N N . ILE B 1 129 ? 1.316 -2.744 0.978 1 94.06 129 ILE B N 1
ATOM 2034 C CA . ILE B 1 129 ? 2.447 -3.453 1.567 1 94.06 129 ILE B CA 1
ATOM 2035 C C . ILE B 1 129 ? 2.162 -3.746 3.039 1 94.06 129 ILE B C 1
ATOM 2037 O O . ILE B 1 129 ? 1.863 -2.834 3.812 1 94.06 129 ILE B O 1
ATOM 2041 N N . GLY B 1 130 ? 2.207 -4.988 3.447 1 92.81 130 GLY B N 1
ATOM 2042 C CA . GLY B 1 130 ? 2.184 -5.352 4.855 1 92.81 130 GLY B CA 1
ATOM 2043 C C . GLY B 1 130 ? 3.512 -5.125 5.551 1 92.81 130 GLY B C 1
ATOM 2044 O O . GLY B 1 130 ? 4.566 -5.465 5.012 1 92.81 130 GLY B O 1
ATOM 2045 N N . GLN B 1 131 ? 3.488 -4.551 6.707 1 85.75 131 GLN B N 1
ATOM 2046 C CA . GLN B 1 131 ? 4.723 -4.23 7.414 1 85.75 131 GLN B CA 1
ATOM 2047 C C . GLN B 1 131 ? 4.887 -5.098 8.664 1 85.75 131 GLN B C 1
ATOM 2049 O O . GLN B 1 131 ? 3.896 -5.504 9.273 1 85.75 131 GLN B O 1
ATOM 2054 N N . ARG B 1 132 ? 6.188 -5.488 8.906 1 74.38 132 ARG B N 1
ATOM 2055 C CA . ARG B 1 132 ? 6.504 -6.215 10.133 1 74.38 132 ARG B CA 1
ATOM 2056 C C . ARG B 1 132 ? 6.445 -5.297 11.344 1 74.38 132 ARG B C 1
ATOM 2058 O O . ARG B 1 132 ? 6.926 -4.164 11.297 1 74.38 132 ARG B O 1
ATOM 2065 N N . ARG B 1 133 ? 5.547 -5.715 12.305 1 63.59 133 ARG B N 1
ATOM 2066 C CA . ARG B 1 133 ? 5.543 -4.961 13.555 1 63.59 133 ARG B CA 1
ATOM 2067 C C . ARG B 1 133 ? 6.828 -5.195 14.336 1 63.59 133 ARG B C 1
ATOM 2069 O O . ARG B 1 133 ? 7.363 -6.305 14.344 1 63.59 133 ARG B O 1
ATOM 2076 N N . SER B 1 134 ? 7.719 -4.207 14.367 1 56.41 134 SER B N 1
ATOM 2077 C CA . SER B 1 134 ? 8.844 -4.406 15.273 1 56.41 134 SER B CA 1
ATOM 2078 C C . SER B 1 134 ? 8.375 -4.824 16.656 1 56.41 134 SER B C 1
ATOM 2080 O O . SER B 1 134 ? 7.398 -4.273 17.188 1 56.41 134 SER B O 1
ATOM 2082 N N . ILE B 1 135 ? 8.336 -6.094 16.984 1 49.12 135 ILE B N 1
ATOM 2083 C CA . ILE B 1 135 ? 8.078 -6.52 18.359 1 49.12 135 ILE B CA 1
ATOM 2084 C C . ILE B 1 135 ? 8.812 -5.598 19.328 1 49.12 135 ILE B C 1
ATOM 2086 O O . ILE B 1 135 ? 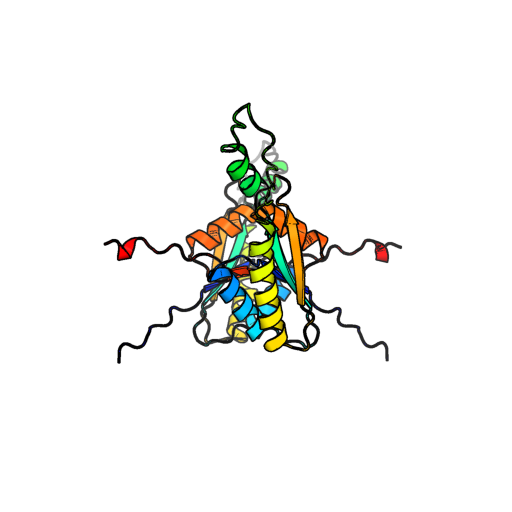10.023 -5.422 19.234 1 49.12 135 ILE B O 1
ATOM 2090 N N . SER B 1 136 ? 8.211 -4.57 19.766 1 46.56 136 SER B N 1
ATOM 2091 C CA . SER B 1 136 ? 8.82 -3.904 20.906 1 46.56 136 SER B CA 1
ATOM 2092 C C . SER B 1 136 ? 9.477 -4.91 21.859 1 46.56 136 SER B C 1
ATOM 2094 O O . SER B 1 136 ? 8.938 -5.996 22.078 1 46.56 136 SER B O 1
ATOM 2096 N N . ASN B 1 137 ? 10.82 -4.926 21.891 1 43.09 137 ASN B N 1
ATOM 2097 C CA . ASN B 1 137 ? 11.562 -5.562 22.984 1 43.09 137 ASN B CA 1
ATOM 2098 C C . ASN B 1 137 ? 10.797 -5.492 24.297 1 43.09 137 ASN B C 1
ATOM 2100 O O . ASN B 1 137 ? 11.336 -5.852 25.344 1 43.09 137 ASN B O 1
ATOM 2104 N N . ALA B 1 138 ? 9.766 -4.781 24.469 1 41.22 138 ALA B N 1
ATOM 2105 C CA . ALA B 1 138 ? 9.312 -4.734 25.859 1 41.22 138 ALA B CA 1
ATOM 2106 C C . ALA B 1 138 ? 8.914 -6.125 26.359 1 41.22 138 ALA B C 1
ATOM 2108 O O . ALA B 1 138 ? 8.672 -6.316 27.547 1 41.22 138 ALA B O 1
ATOM 2109 N N . ILE B 1 139 ? 8.492 -7.047 25.469 1 40.22 139 ILE B N 1
ATOM 2110 C CA . ILE B 1 139 ? 8.203 -8.273 26.203 1 40.22 139 ILE B CA 1
ATOM 2111 C C . ILE B 1 139 ? 9.516 -8.906 26.672 1 40.22 139 ILE B C 1
ATOM 2113 O O . ILE B 1 139 ? 9.5 -9.953 27.328 1 40.22 139 ILE B O 1
ATOM 2117 N N . LEU B 1 140 ? 10.727 -8.641 25.984 1 36.19 140 LEU B N 1
ATOM 2118 C CA . LEU B 1 140 ? 11.852 -9.281 26.656 1 36.19 140 LEU B CA 1
ATOM 2119 C C . LEU B 1 140 ? 12.164 -8.578 27.969 1 36.19 140 LEU B C 1
ATOM 2121 O O . LEU B 1 140 ? 13.219 -8.812 28.578 1 36.19 140 LEU B O 1
ATOM 2125 N N . GLY B 1 141 ? 11.141 -7.855 28.469 1 33.69 141 GLY B N 1
ATOM 2126 C CA . GLY B 1 141 ? 11.469 -7.879 29.891 1 33.69 141 GLY B CA 1
ATOM 2127 C C . GLY B 1 141 ? 11.797 -9.266 30.406 1 33.69 141 GLY B C 1
ATOM 2128 O O . GLY B 1 141 ? 11.398 -10.266 29.797 1 33.69 141 GLY B O 1
#

Nearest PDB structures (foldseek):
  3hgm-assembly1_B  TM=6.758E-01  e=4.252E-05  Halomonas elongata
  1mjh-assembly1_B  TM=6.218E-01  e=3.580E-04  Methanocaldococcus jannaschii
  8fu6-assembly1_A  TM=4.174E-01  e=8.651E-01  Homo sapiens
  7c2e-assembly1_A  TM=3.693E-01  e=2.349E+00  Homo sapiens
  6p9y-assembly1_A  TM=3.728E-01  e=3.743E+00  Homo sapiens

Organism: NCBI:txid261450

Solvent-accessible surface area (backbone atoms only — not comparable to full-atom values): 16235 Å² total; per-residue (Å²): 129,82,69,77,71,72,73,55,48,32,35,33,32,46,46,55,94,52,68,32,22,49,49,33,49,51,52,52,58,74,19,62,69,64,81,51,39,34,40,33,37,34,30,73,39,67,68,66,67,63,55,61,64,61,60,63,69,62,63,72,74,82,79,79,85,71,77,70,72,73,68,67,75,58,70,68,51,62,60,48,47,56,50,51,52,51,48,50,53,48,38,71,77,36,72,76,38,56,73,43,80,44,78,42,68,30,82,90,47,54,63,68,57,38,51,53,52,50,39,48,75,69,42,22,37,28,40,37,38,32,32,66,60,66,72,68,64,69,71,76,96,129,83,68,77,71,71,71,53,49,33,35,34,34,46,46,55,94,53,68,32,21,49,49,31,48,50,51,49,58,73,19,64,68,63,79,51,38,35,40,33,37,34,30,74,39,66,68,68,66,64,54,60,63,61,60,64,70,62,64,72,75,81,79,78,83,72,76,70,71,74,69,66,74,60,70,67,50,61,61,49,47,56,52,50,51,50,50,50,53,48,38,70,77,37,72,77,38,58,75,42,80,43,76,41,68,29,81,90,46,55,63,68,57,37,52,54,51,49,40,48,76,69,43,23,36,28,39,37,37,33,33,67,59,68,73,65,66,68,72,71,98

Radius of gyration: 23.99 Å; Cα contacts (8 Å, |Δi|>4): 386; chains: 2; bounding box: 62×93×62 Å

Foldseek 3Di:
DPPPPPQAAEEEQADDPDDQSVVLLVVCLVPVPDLRHAYEYEYEDAVVVVVPVPPPPPPPDPDDPPPPPPPVPCPVVVRVVVQVVSLVVSCVSPVSHHYHYHYHYCVPPDPVVSQVVVCVVVVHDHYTYGDDDPPPCVVVD/DPPPPPQAAEEEQADDPDDQSVVLLVVCLVPVPDLRHAYEYEYEDAVVVVVPVPVPPPPPDPDDPPPPPPPVPCPVVVRVVVQVVSLVVSCVSPVSHHYHYHYHYCVPPDPVVSQVVVCVVVVHDHYTYGDDDPPPCVVVD

InterPro domains:
  IPR006016 UspA [PF00582] (9-141)
  IPR014729 Rossmann-like alpha/beta/alpha sandwich fold [G3DSA:3.40.50.620] (2-141)

Secondary structure (DSSP, 8-state):
---------EEEEE--SSHHHHHHHHHHHHH--STT-EEEEEEEE-HHHHHHHHHHH----SS-----------HHHHHHHHHHHHHHHHHHH-TTS-EEEEEEE-TTS-HHHHHHHHHHHTT-SEEEEE------GGGG-/---------EEEEE--SSHHHHHHHHHHHHH--STT-EEEEEEEE-HHHHHHHHHHH----SS-----------HHHHHHHHHHHHHHHHHHH-TTS-EEEEEEE-TTS-HHHHHHHHHHHTT-SEEEEE------GGGG-